Protein AF-A0A943S892-F1 (afdb_monomer)

pLDDT: mean 75.63, std 20.2, range [30.58, 96.94]

Foldseek 3Di:
DDDDDDDDDDDDDDDDDDDDDDPDDPPPPVVVVVCVVVVVVVVVVVVVVVVVVVVVVVVVVVVVVVVVVVVVVVVVVVVVVVVVVVVVVVVVWWWKAFPVCLVVDDPVDDSCVRTGTDDDLLVVLLVLLLVLVVVVLQPLQVLCCLQPNDDDPPPPPVPDPDPPPPVVPPPPDDPSVLSVVLVVDDLVVLLVVLCPDPCNVSLVVQLVSQLVSLVVSCVGMDTDDDPVSVVVSSSSSSSSSSPDSVVSSDNND

Sequence (253 aa):
MEDMVYNDQVAGSCVHIVQEPAVRAEKGLYNTEMFNSVGNTIFTVFLVVILIYLIIWTVKFSGTQLDKKRARQSIEVRAKQNSIRQRTIACSKNYWYNNREVEDCPEDVPVERYYHYFETEQECIKALIMEMYDCALVRTEEIERIAFGEVKPVELNFSSSYEVDDEYDDFDYDFDEAVEELMNQDDDEVAAAAEEADDSEIRAEIYDCWTGYVMQLYDMVCVNCNEEMKNHIRNKIMVYGHKDPEILIHSPE

Nearest PDB structures (foldseek):
  8ver-assembly1_C  TM=1.876E-01  e=9.948E+00  Escherichia coli

Mean predicted aligned error: 17.61 Å

Radius of gyration: 55.58 Å; Cα contacts (8 Å, |Δi|>4): 135; chains: 1; bounding box: 140×68×168 Å

Solvent-accessible surface area (backbone atoms only — not comparable to full-atom values): 15313 Å² total; per-residue (Å²): 133,83,89,87,88,83,87,83,88,84,83,88,83,84,90,78,93,79,85,83,81,84,85,75,81,67,80,65,54,60,56,56,52,49,53,53,50,53,49,51,50,52,51,49,52,52,51,51,52,51,50,52,50,51,53,56,49,51,53,52,52,52,48,56,53,49,51,54,50,51,53,52,51,50,51,50,50,49,51,50,51,49,56,47,50,51,53,52,50,62,74,71,49,37,31,30,33,49,49,64,62,55,70,69,46,54,93,91,52,70,60,73,75,60,49,50,70,43,93,48,63,65,59,47,42,53,52,52,53,49,47,34,49,77,70,58,53,59,54,34,71,57,49,46,32,62,73,75,37,82,76,73,78,76,78,81,63,91,80,62,84,72,75,75,74,74,86,79,78,78,79,87,72,57,59,71,56,54,53,52,50,58,72,73,52,56,70,68,59,55,52,50,53,46,65,72,37,98,57,23,72,51,50,50,52,43,27,56,52,40,44,54,35,53,54,53,45,59,75,42,37,49,78,46,63,56,69,70,58,50,50,48,40,52,49,51,60,47,56,55,38,72,53,57,66,76,60,69,50,48,69,90,121

Secondary structure (DSSP, 8-state):
------------------PPPP----TTHHHHHHHHHHHHHHHHHHHHHHHHHHHHHHHHHHHHHHHHHHHHHHHHHHHHHHHHHHHHHHTTSEEEEEHHHHHT--TTS-GGGG-EEESSHHHHHHHHHHHHHHTT-S-HHHHHHHHH---------TTS------TTS-----HHHHHHHHHHS-HHHHHHHHHHSTTHHHHHHHHHHHHHHHHHHHHHEEEES-HHHHHHHHHHHHHHTTS-HHHHHS---

Structure (mmCIF, N/CA/C/O backbone):
data_AF-A0A943S892-F1
#
_entry.id   AF-A0A943S892-F1
#
loop_
_atom_site.group_PDB
_atom_site.id
_atom_site.type_symbol
_atom_site.label_atom_id
_atom_site.label_alt_id
_atom_site.label_comp_id
_atom_site.label_asym_id
_atom_site.label_entity_id
_atom_site.label_seq_id
_atom_site.pdbx_PDB_ins_code
_atom_site.Cartn_x
_atom_site.Cartn_y
_atom_site.Cartn_z
_atom_site.occupancy
_atom_site.B_iso_or_equiv
_atom_site.auth_seq_id
_atom_site.auth_comp_id
_atom_site.auth_asym_id
_atom_site.auth_atom_id
_atom_site.pdbx_PDB_model_num
ATOM 1 N N . MET A 1 1 ? 99.302 -43.734 -137.684 1.00 33.38 1 MET A N 1
ATOM 2 C CA . MET A 1 1 ? 100.108 -43.221 -138.803 1.00 33.38 1 MET A CA 1
ATOM 3 C C . MET A 1 1 ? 99.528 -41.853 -139.096 1.00 33.38 1 MET A C 1
ATOM 5 O O . MET A 1 1 ? 98.326 -41.806 -139.310 1.00 33.38 1 MET A O 1
ATOM 9 N N . GLU A 1 2 ? 100.366 -40.820 -138.964 1.00 35.44 2 GLU A N 1
ATOM 10 C CA . GLU A 1 2 ? 100.138 -39.398 -139.309 1.00 35.44 2 GLU A CA 1
ATOM 11 C C . GLU A 1 2 ? 99.134 -38.651 -138.404 1.00 35.44 2 GLU A C 1
ATOM 13 O O . GLU A 1 2 ? 97.961 -38.993 -138.318 1.00 35.44 2 GLU A O 1
ATOM 18 N N . ASP A 1 3 ? 99.601 -37.808 -137.477 1.00 30.58 3 ASP A N 1
ATOM 19 C CA . ASP A 1 3 ? 100.115 -36.433 -137.659 1.00 30.58 3 ASP A CA 1
ATOM 20 C C . ASP A 1 3 ? 99.062 -35.473 -138.234 1.00 30.58 3 ASP A C 1
ATOM 22 O O . ASP A 1 3 ? 98.686 -35.583 -139.394 1.00 30.58 3 ASP A O 1
ATOM 26 N N . MET A 1 4 ? 98.649 -34.463 -137.461 1.00 33.78 4 MET A N 1
ATOM 27 C CA . MET A 1 4 ? 99.133 -33.095 -137.690 1.00 33.78 4 MET A CA 1
ATOM 28 C C . MET A 1 4 ? 98.480 -32.055 -136.772 1.00 33.78 4 MET A C 1
ATOM 30 O O . MET A 1 4 ? 97.283 -32.043 -136.498 1.00 33.78 4 MET A O 1
ATOM 34 N N . VAL A 1 5 ? 99.361 -31.168 -136.333 1.00 36.25 5 VAL A N 1
ATOM 35 C CA . VAL A 1 5 ? 99.190 -29.927 -135.581 1.00 36.25 5 VAL A CA 1
ATOM 36 C C . VAL A 1 5 ? 98.731 -28.794 -136.526 1.00 36.25 5 VAL A C 1
ATOM 38 O O . VAL A 1 5 ? 99.130 -28.814 -137.685 1.00 36.25 5 VAL A O 1
ATOM 41 N N . TYR A 1 6 ? 97.963 -27.804 -136.032 1.00 34.41 6 TYR A N 1
ATOM 42 C CA . TYR A 1 6 ? 98.286 -26.346 -135.963 1.00 34.41 6 TYR A CA 1
ATOM 43 C C . TYR A 1 6 ? 97.090 -25.375 -136.129 1.00 34.41 6 TYR A C 1
ATOM 45 O O . TYR A 1 6 ? 96.423 -25.410 -137.153 1.00 34.41 6 TYR A O 1
ATOM 53 N N . ASN A 1 7 ? 96.972 -24.463 -135.137 1.00 32.75 7 ASN A N 1
ATOM 54 C CA . ASN A 1 7 ? 96.370 -23.104 -135.076 1.00 32.75 7 ASN A CA 1
ATOM 55 C C . ASN A 1 7 ? 94.936 -22.869 -135.608 1.00 32.75 7 ASN A C 1
ATOM 57 O O . ASN A 1 7 ? 94.512 -23.444 -136.592 1.00 32.75 7 ASN A O 1
ATOM 61 N N . ASP A 1 8 ? 94.113 -22.003 -135.007 1.00 33.41 8 ASP A N 1
ATOM 62 C CA . ASP A 1 8 ? 94.413 -20.600 -134.698 1.00 33.41 8 ASP A CA 1
ATOM 63 C C . ASP A 1 8 ? 93.512 -20.006 -133.588 1.00 33.41 8 ASP A C 1
ATOM 65 O O . ASP A 1 8 ? 92.507 -20.584 -133.176 1.00 33.41 8 ASP A O 1
ATOM 69 N N . GLN A 1 9 ? 93.932 -18.845 -133.093 1.00 33.59 9 GLN A N 1
ATOM 70 C CA . GLN A 1 9 ? 93.436 -18.066 -131.954 1.00 33.59 9 GLN A CA 1
ATOM 71 C C . GLN A 1 9 ? 92.008 -17.482 -132.109 1.00 33.59 9 GLN A C 1
ATOM 73 O O . GLN A 1 9 ? 91.556 -17.218 -133.217 1.00 33.59 9 GLN A O 1
ATOM 78 N N . VAL A 1 10 ? 91.350 -17.153 -130.978 1.00 36.25 10 VAL A N 1
ATOM 79 C CA . VAL A 1 10 ? 90.924 -15.786 -130.550 1.00 36.25 10 VAL A CA 1
ATOM 80 C C . VAL A 1 10 ? 89.703 -15.816 -129.597 1.00 36.25 10 VAL A C 1
ATOM 82 O O . VAL A 1 10 ? 88.663 -16.377 -129.918 1.00 36.25 10 VAL A O 1
ATOM 85 N N . ALA A 1 11 ? 89.856 -15.089 -128.475 1.00 35.97 11 ALA A N 1
ATOM 86 C CA . ALA A 1 11 ? 88.866 -14.580 -127.501 1.00 35.97 11 ALA A CA 1
ATOM 87 C C . ALA A 1 11 ? 88.131 -15.626 -126.626 1.00 35.97 11 ALA A C 1
ATOM 89 O O . ALA A 1 11 ? 87.370 -16.443 -127.110 1.00 35.97 11 ALA A O 1
ATOM 90 N N . GLY A 1 12 ? 88.271 -15.689 -125.298 1.00 31.52 12 GLY A N 1
ATOM 91 C CA . GLY A 1 12 ? 88.548 -14.638 -124.321 1.00 31.52 12 GLY A CA 1
ATOM 92 C C . GLY A 1 12 ? 87.244 -14.021 -123.808 1.00 31.52 12 GLY A C 1
ATOM 93 O O . GLY A 1 12 ? 86.782 -13.057 -124.400 1.00 31.52 12 GLY A O 1
ATOM 94 N N . SER A 1 13 ? 86.669 -14.549 -122.718 1.00 33.97 13 SER A N 1
ATOM 95 C CA . SER A 1 13 ? 86.301 -13.747 -121.534 1.00 33.97 13 SER A CA 1
ATOM 96 C C . SER A 1 13 ? 85.718 -14.600 -120.396 1.00 33.97 13 SER A C 1
ATOM 98 O O . SER A 1 13 ? 84.967 -15.547 -120.614 1.00 33.97 13 SER A O 1
ATOM 100 N N . CYS A 1 14 ? 86.116 -14.225 -119.181 1.00 34.19 14 CYS A N 1
ATOM 101 C CA . CYS A 1 14 ? 85.913 -14.852 -117.881 1.00 34.19 14 CYS A CA 1
ATOM 102 C C . CYS A 1 14 ? 84.458 -15.063 -117.442 1.00 34.19 14 CYS A C 1
ATOM 104 O O . CYS A 1 14 ? 83.609 -14.180 -117.535 1.00 34.19 14 CYS A O 1
ATOM 106 N N . VAL A 1 15 ? 84.266 -16.192 -116.761 1.00 40.28 15 VAL A N 1
ATOM 107 C CA . VAL A 1 15 ? 83.251 -16.412 -115.728 1.00 40.28 15 VAL A CA 1
ATOM 108 C C . VAL A 1 15 ? 83.612 -15.581 -114.491 1.00 40.28 15 VAL A C 1
ATOM 110 O O . VAL A 1 15 ? 84.704 -15.741 -113.954 1.00 40.28 15 VAL A O 1
ATOM 113 N N . HIS A 1 16 ? 82.692 -14.748 -114.001 1.00 36.38 16 HIS A N 1
ATOM 114 C CA . HIS A 1 16 ? 82.687 -14.295 -112.608 1.00 36.38 16 HIS A CA 1
ATOM 115 C C . HIS A 1 16 ? 81.252 -14.217 -112.082 1.00 36.38 16 HIS A C 1
ATOM 117 O O . HIS A 1 16 ? 80.428 -13.429 -112.536 1.00 36.38 16 HIS A O 1
ATOM 123 N N . ILE A 1 17 ? 80.988 -15.083 -111.108 1.00 43.62 17 ILE A N 1
ATOM 124 C CA . ILE A 1 17 ? 79.828 -15.092 -110.223 1.00 43.62 17 ILE A CA 1
ATOM 125 C C . ILE A 1 17 ? 79.951 -13.872 -109.301 1.00 43.62 17 ILE A C 1
ATOM 127 O O . ILE A 1 17 ? 80.965 -13.738 -108.617 1.00 43.62 17 ILE A O 1
ATOM 131 N N . VAL A 1 18 ? 78.936 -13.004 -109.257 1.00 38.97 18 VAL A N 1
ATOM 132 C CA . VAL A 1 18 ? 78.800 -11.976 -108.213 1.00 38.97 18 VAL A CA 1
ATOM 133 C C . VAL A 1 18 ? 77.382 -12.031 -107.654 1.00 38.97 18 VAL A C 1
ATOM 135 O O . VAL A 1 18 ? 76.392 -11.886 -108.362 1.00 38.97 18 VAL A O 1
ATOM 138 N N . GLN A 1 19 ? 77.338 -12.314 -106.360 1.00 41.53 19 GLN A N 1
ATOM 139 C CA . GLN A 1 19 ? 76.183 -12.466 -105.492 1.00 41.53 19 GLN A CA 1
ATOM 140 C C . GLN A 1 19 ? 75.800 -11.075 -104.961 1.00 41.53 19 GLN A C 1
ATOM 142 O O . GLN A 1 19 ? 76.622 -10.426 -104.316 1.00 41.53 19 GLN A O 1
ATOM 147 N N . GLU A 1 20 ? 74.587 -10.593 -105.240 1.00 38.47 20 GLU A N 1
ATOM 148 C CA . GLU A 1 20 ? 74.095 -9.327 -104.676 1.00 38.47 20 GLU A CA 1
ATOM 149 C C . GLU A 1 20 ? 73.658 -9.509 -103.207 1.00 38.47 20 GLU A C 1
ATOM 151 O O . GLU A 1 20 ? 72.950 -10.473 -102.893 1.00 38.47 20 GLU A O 1
ATOM 156 N N . PRO A 1 21 ? 74.048 -8.610 -102.280 1.00 44.06 21 PRO A N 1
ATOM 157 C CA . PRO A 1 21 ? 73.600 -8.666 -100.896 1.00 44.06 21 PRO A CA 1
ATOM 158 C C . PRO A 1 21 ? 72.199 -8.061 -100.727 1.00 44.06 21 PRO A C 1
ATOM 160 O O . PRO A 1 21 ? 71.895 -6.969 -101.206 1.00 44.06 21 PRO A O 1
ATOM 163 N N . ALA A 1 22 ? 71.357 -8.766 -99.970 1.00 43.91 22 ALA A N 1
ATOM 164 C CA . ALA A 1 22 ? 70.032 -8.323 -99.560 1.00 43.91 22 ALA A CA 1
ATOM 165 C C . ALA A 1 22 ? 70.099 -7.032 -98.721 1.00 43.91 22 ALA A C 1
ATOM 167 O O . ALA A 1 22 ? 70.614 -7.029 -97.600 1.00 43.91 22 ALA A O 1
ATOM 168 N N . VAL A 1 23 ? 69.521 -5.945 -99.236 1.00 46.03 23 VAL A N 1
ATOM 169 C CA . VAL A 1 23 ? 69.283 -4.712 -98.476 1.00 46.03 23 VAL A CA 1
ATOM 170 C C . VAL A 1 23 ? 68.117 -4.958 -97.515 1.00 46.03 23 VAL A C 1
ATOM 172 O O . VAL A 1 23 ? 66.946 -4.979 -97.894 1.00 46.03 23 VAL A O 1
ATOM 175 N N . ARG A 1 24 ? 68.470 -5.213 -96.254 1.00 45.12 24 ARG A N 1
ATOM 176 C CA . ARG A 1 24 ? 67.570 -5.458 -95.124 1.00 45.12 24 ARG A CA 1
ATOM 177 C C . ARG A 1 24 ? 66.826 -4.174 -94.735 1.00 45.12 24 ARG A C 1
ATOM 179 O O . ARG A 1 24 ? 67.420 -3.117 -94.550 1.00 45.12 24 ARG A O 1
ATOM 186 N N . ALA A 1 25 ? 65.511 -4.294 -94.587 1.00 54.00 25 ALA A N 1
ATOM 187 C CA . ALA A 1 25 ? 64.609 -3.257 -94.107 1.00 54.00 25 ALA A CA 1
ATOM 188 C C . ALA A 1 25 ? 64.884 -2.896 -92.632 1.00 54.00 25 ALA A C 1
ATOM 190 O O . ALA A 1 25 ? 64.426 -3.589 -91.732 1.00 54.00 25 ALA A O 1
ATOM 191 N N . GLU A 1 26 ? 65.597 -1.798 -92.370 1.00 52.41 26 GLU A N 1
ATOM 192 C CA . GLU A 1 26 ? 65.839 -1.316 -90.994 1.00 52.41 26 GLU A CA 1
ATOM 193 C C . GLU A 1 26 ? 64.839 -0.250 -90.509 1.00 52.41 26 GLU A C 1
ATOM 195 O O . GLU A 1 26 ? 64.725 -0.013 -89.312 1.00 52.41 26 GLU A O 1
ATOM 200 N N . LYS A 1 27 ? 64.034 0.369 -91.385 1.00 48.75 27 LYS A N 1
ATOM 201 C CA . LYS A 1 27 ? 63.111 1.454 -90.974 1.00 48.75 27 LYS A CA 1
ATOM 202 C C . LYS A 1 27 ? 61.786 0.987 -90.350 1.00 48.75 27 LYS A C 1
ATOM 204 O O . LYS A 1 27 ? 61.089 1.794 -89.743 1.00 48.75 27 LYS A O 1
ATOM 209 N N . GLY A 1 28 ? 61.432 -0.292 -90.491 1.00 50.25 28 GLY A N 1
ATOM 210 C CA . GLY A 1 28 ? 60.194 -0.857 -89.936 1.00 50.25 28 GLY A CA 1
ATOM 211 C C . GLY A 1 28 ? 60.319 -1.342 -88.490 1.00 50.25 28 GLY A C 1
ATOM 212 O O . GLY A 1 28 ? 59.343 -1.285 -87.753 1.00 50.25 28 GLY A O 1
ATOM 213 N N . LEU A 1 29 ? 61.513 -1.771 -88.068 1.00 49.59 29 LEU A N 1
ATOM 214 C CA . LEU A 1 29 ? 61.718 -2.429 -86.773 1.00 49.59 29 LEU A CA 1
ATOM 215 C C . LEU A 1 29 ? 61.751 -1.429 -85.602 1.00 49.59 29 LEU A C 1
ATOM 217 O O . LEU A 1 29 ? 61.118 -1.653 -84.575 1.00 49.59 29 LEU A O 1
ATOM 221 N N . TYR A 1 30 ? 62.403 -0.275 -85.794 1.00 52.12 30 TYR A N 1
ATOM 222 C CA . TYR A 1 30 ? 62.532 0.757 -84.757 1.00 52.12 30 TYR A CA 1
ATOM 223 C C . TYR A 1 30 ? 61.191 1.365 -84.335 1.00 52.12 30 TYR A C 1
ATOM 225 O O . TYR A 1 30 ? 60.987 1.638 -83.155 1.00 52.12 30 TYR A O 1
ATOM 233 N N . ASN A 1 31 ? 60.254 1.550 -85.268 1.00 52.91 31 ASN A N 1
ATOM 234 C CA . ASN A 1 31 ? 58.944 2.105 -84.932 1.00 52.91 31 ASN A CA 1
ATOM 235 C C . ASN A 1 31 ? 58.101 1.093 -84.147 1.00 52.91 31 ASN A C 1
ATOM 237 O O . ASN A 1 31 ? 57.508 1.453 -83.138 1.00 52.91 31 ASN A O 1
ATOM 241 N N . THR A 1 32 ? 58.078 -0.182 -84.537 1.00 55.81 32 THR A N 1
ATOM 242 C CA . THR A 1 32 ? 57.271 -1.192 -83.835 1.00 55.81 32 THR A CA 1
ATOM 243 C C . THR A 1 32 ? 57.815 -1.495 -82.434 1.00 55.81 32 THR A C 1
ATOM 245 O O . THR A 1 32 ? 57.034 -1.609 -81.492 1.00 55.81 32 THR A O 1
ATOM 248 N N . GLU A 1 33 ? 59.138 -1.543 -82.250 1.00 56.00 33 GLU A N 1
ATOM 249 C CA . GLU A 1 33 ? 59.752 -1.723 -80.926 1.00 56.00 33 GLU A CA 1
ATOM 250 C C . GLU A 1 33 ? 59.587 -0.493 -80.019 1.00 56.00 33 GLU A C 1
ATOM 252 O O . GLU A 1 33 ? 59.283 -0.639 -78.832 1.00 56.00 33 GLU A O 1
ATOM 257 N N . MET A 1 34 ? 59.705 0.726 -80.563 1.00 54.66 34 MET A N 1
ATOM 258 C CA . MET A 1 34 ? 59.510 1.959 -79.793 1.00 54.66 34 MET A CA 1
ATOM 259 C C . MET A 1 34 ? 58.036 2.156 -79.392 1.00 54.66 34 MET A C 1
ATOM 261 O O . MET A 1 34 ? 57.772 2.511 -78.246 1.00 54.66 34 MET A O 1
ATOM 265 N N . PHE A 1 35 ? 57.065 1.848 -80.266 1.00 55.06 35 PHE 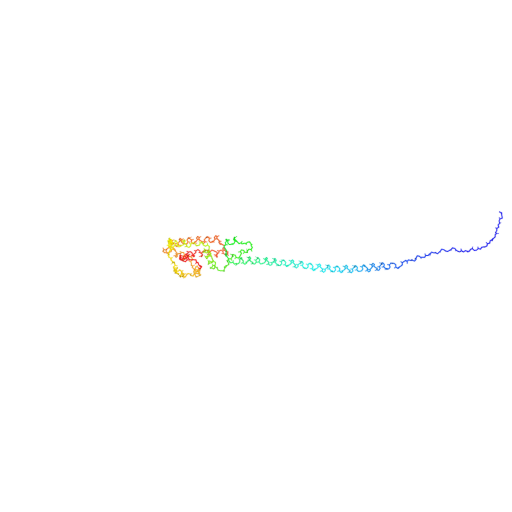A N 1
ATOM 266 C CA . PHE A 1 35 ? 55.632 1.888 -79.922 1.00 55.06 35 PHE A CA 1
ATOM 267 C C . PHE A 1 35 ? 55.246 0.832 -78.875 1.00 55.06 35 PHE A C 1
ATOM 269 O O . PHE A 1 35 ? 54.459 1.130 -77.977 1.00 55.06 35 PHE A O 1
ATOM 276 N N . ASN A 1 36 ? 55.837 -0.366 -78.926 1.00 63.91 36 ASN A N 1
ATOM 277 C CA . ASN A 1 36 ? 55.624 -1.400 -77.910 1.00 63.91 36 ASN A CA 1
ATOM 278 C C . ASN A 1 36 ? 56.259 -1.024 -76.558 1.00 63.91 36 ASN A C 1
ATOM 280 O O . ASN A 1 36 ? 55.646 -1.239 -75.516 1.00 63.91 36 ASN A O 1
ATOM 284 N N . SER A 1 37 ? 57.445 -0.407 -76.556 1.00 69.94 37 SER A N 1
ATOM 285 C CA . SER A 1 37 ? 58.125 0.058 -75.336 1.00 69.94 37 SER A CA 1
ATOM 286 C C . SER A 1 37 ? 57.402 1.241 -74.674 1.00 69.94 37 SER A C 1
ATOM 288 O O . SER A 1 37 ? 57.113 1.220 -73.473 1.00 69.94 37 SER A O 1
ATOM 290 N N . VAL A 1 38 ? 57.022 2.251 -75.463 1.00 74.25 38 VAL A N 1
ATOM 291 C CA . VAL A 1 38 ? 56.276 3.426 -74.982 1.00 74.25 38 VAL A CA 1
ATOM 292 C C . VAL A 1 38 ? 54.862 3.030 -74.545 1.00 74.25 38 VAL A C 1
ATOM 294 O O . VAL A 1 38 ? 54.422 3.437 -73.470 1.00 74.25 38 VAL A O 1
ATOM 297 N N . GLY A 1 39 ? 54.176 2.175 -75.311 1.00 77.88 39 GLY A N 1
ATOM 298 C CA . GLY A 1 39 ? 52.853 1.651 -74.962 1.00 77.88 39 GLY A CA 1
ATOM 299 C C . GLY A 1 39 ? 52.860 0.839 -73.666 1.00 77.88 39 GLY A C 1
ATOM 300 O O . GLY A 1 39 ? 52.017 1.062 -72.798 1.00 77.88 39 GLY A O 1
ATOM 301 N N . ASN A 1 40 ? 53.855 -0.033 -73.478 1.00 81.44 40 ASN A N 1
ATOM 302 C CA . ASN A 1 40 ? 54.004 -0.807 -72.246 1.00 81.44 40 ASN A CA 1
ATOM 303 C C . ASN A 1 40 ? 54.333 0.086 -71.036 1.00 81.44 40 ASN A C 1
ATOM 305 O O . ASN A 1 40 ? 53.832 -0.142 -69.935 1.00 81.44 40 ASN A O 1
ATOM 309 N N . THR A 1 41 ? 55.115 1.150 -71.239 1.00 84.12 41 THR A N 1
ATOM 310 C CA . THR A 1 41 ? 55.431 2.128 -70.187 1.00 84.12 41 THR A CA 1
ATOM 311 C C . THR A 1 41 ? 54.184 2.903 -69.751 1.00 84.12 41 THR A C 1
ATOM 313 O O . THR A 1 41 ? 53.909 3.000 -68.556 1.00 84.12 41 THR A O 1
ATOM 316 N N . ILE A 1 42 ? 53.379 3.394 -70.700 1.00 86.25 42 ILE A N 1
ATOM 317 C CA . ILE A 1 42 ? 52.118 4.101 -70.412 1.00 86.25 42 ILE A CA 1
ATOM 318 C C . ILE A 1 42 ? 51.135 3.176 -69.685 1.00 86.25 42 ILE A C 1
ATOM 320 O O . ILE A 1 42 ? 50.538 3.572 -68.684 1.00 86.25 42 ILE A O 1
ATOM 324 N N . PHE A 1 43 ? 51.006 1.930 -70.147 1.00 85.62 43 PHE A N 1
ATOM 325 C CA . PHE A 1 43 ? 50.153 0.931 -69.509 1.00 85.62 43 PHE A CA 1
ATOM 326 C C . PHE A 1 43 ? 50.607 0.622 -68.077 1.00 85.62 43 PHE A C 1
ATOM 328 O O . PHE A 1 43 ? 49.787 0.585 -67.163 1.00 85.62 43 PHE A O 1
ATOM 335 N N . THR A 1 44 ? 51.917 0.497 -67.851 1.00 88.00 44 THR A N 1
ATOM 336 C CA . THR A 1 44 ? 52.488 0.271 -66.515 1.00 88.00 44 THR A CA 1
ATOM 337 C C . THR A 1 44 ? 52.200 1.442 -65.575 1.00 88.00 44 THR A C 1
ATOM 339 O O . THR A 1 44 ? 51.757 1.228 -64.450 1.00 88.00 44 THR A O 1
ATOM 342 N N . VAL A 1 45 ? 52.379 2.687 -66.031 1.00 90.56 45 VAL A N 1
ATOM 343 C CA . VAL A 1 45 ? 52.055 3.882 -65.232 1.00 90.56 45 VAL A CA 1
ATOM 344 C C . VAL A 1 45 ? 50.565 3.923 -64.892 1.00 90.56 45 VAL A C 1
ATOM 346 O O . VAL A 1 45 ? 50.201 4.177 -63.745 1.00 90.56 45 VAL A O 1
ATOM 349 N N . PHE A 1 46 ? 49.697 3.611 -65.856 1.00 91.50 46 PHE A N 1
ATOM 350 C CA . PHE A 1 46 ? 48.254 3.563 -65.637 1.00 91.50 46 PHE A CA 1
ATOM 351 C C . PHE A 1 46 ? 47.859 2.491 -64.608 1.00 91.50 46 PHE A C 1
ATOM 353 O O . PHE A 1 46 ? 47.071 2.766 -63.701 1.00 91.50 46 PHE A O 1
ATOM 360 N N . LEU A 1 47 ? 48.465 1.301 -64.679 1.00 91.69 47 LEU A N 1
ATOM 361 C CA . LEU A 1 47 ? 48.260 0.241 -63.690 1.00 91.69 47 LEU A CA 1
ATOM 362 C C . LEU A 1 47 ? 48.730 0.649 -62.290 1.00 91.69 47 LEU A C 1
ATOM 364 O O . LEU A 1 47 ? 48.033 0.373 -61.316 1.00 91.69 47 LEU A O 1
ATOM 368 N N . VAL A 1 48 ? 49.867 1.338 -62.174 1.00 93.44 48 VAL A N 1
ATOM 369 C CA . VAL A 1 48 ? 50.366 1.839 -60.883 1.00 93.44 48 VAL A CA 1
ATOM 370 C C . VAL A 1 48 ? 49.398 2.859 -60.279 1.00 93.44 48 VAL A C 1
ATOM 372 O O . VAL A 1 48 ? 49.092 2.777 -59.091 1.00 93.44 48 VAL A O 1
ATOM 375 N N . VAL A 1 49 ? 48.853 3.777 -61.081 1.00 93.81 49 VAL A N 1
ATOM 376 C CA . VAL A 1 49 ? 47.860 4.759 -60.610 1.00 93.81 49 VAL A CA 1
ATOM 377 C C . VAL A 1 49 ? 46.579 4.070 -60.132 1.00 93.81 49 VAL A C 1
ATOM 379 O O . VAL A 1 49 ? 46.065 4.410 -59.064 1.00 93.81 49 VAL A O 1
ATOM 382 N N . ILE A 1 50 ? 46.093 3.064 -60.866 1.00 92.12 50 ILE A N 1
ATOM 383 C CA . ILE A 1 50 ? 44.931 2.264 -60.450 1.00 92.12 50 ILE A CA 1
ATOM 384 C C . ILE A 1 50 ? 45.222 1.523 -59.144 1.00 92.12 50 ILE A C 1
ATOM 386 O O . ILE A 1 50 ? 44.399 1.555 -58.232 1.00 92.12 50 ILE A O 1
ATOM 390 N N . LEU A 1 51 ? 46.391 0.892 -59.013 1.00 91.50 51 LEU A N 1
ATOM 391 C CA . LEU A 1 51 ? 46.773 0.187 -57.789 1.00 91.50 51 LEU A CA 1
ATOM 392 C C . LEU A 1 51 ? 46.821 1.130 -56.582 1.00 91.50 51 LEU A C 1
ATOM 394 O O . LEU A 1 51 ? 46.269 0.801 -55.533 1.00 91.50 51 LEU A O 1
ATOM 398 N N . ILE A 1 52 ? 47.403 2.323 -56.731 1.00 92.06 52 ILE A N 1
ATOM 399 C CA . ILE A 1 52 ? 47.434 3.336 -55.665 1.00 92.06 52 ILE A CA 1
ATOM 400 C C . ILE A 1 52 ? 46.010 3.763 -55.285 1.00 92.06 52 ILE A C 1
ATOM 402 O O . ILE A 1 52 ? 45.684 3.833 -54.098 1.00 92.06 52 ILE A O 1
ATOM 406 N N . TYR A 1 53 ? 45.140 3.992 -56.271 1.00 92.44 53 TYR A N 1
ATOM 407 C CA . TYR A 1 53 ? 43.739 4.330 -56.024 1.00 92.44 53 TYR A CA 1
ATOM 408 C C . TYR A 1 53 ? 43.008 3.222 -55.248 1.00 92.44 53 TYR A C 1
ATOM 410 O O . TYR A 1 53 ? 42.326 3.508 -54.262 1.00 92.44 53 TYR A O 1
ATOM 418 N N . LEU A 1 54 ? 43.203 1.954 -55.625 1.00 91.50 54 LEU A N 1
ATOM 419 C CA . LEU A 1 54 ? 42.605 0.804 -54.940 1.00 91.50 54 LEU A CA 1
ATOM 420 C C . LEU A 1 54 ? 43.124 0.648 -53.503 1.00 91.50 54 LEU A C 1
ATOM 422 O O . LEU A 1 54 ? 42.340 0.342 -52.605 1.00 91.50 54 LEU A O 1
ATOM 426 N N . ILE A 1 55 ? 44.408 0.912 -53.245 1.00 88.12 55 ILE A N 1
ATOM 427 C CA . ILE A 1 55 ? 44.977 0.884 -51.886 1.00 88.12 55 ILE A CA 1
ATOM 428 C C . ILE A 1 55 ? 44.352 1.986 -51.016 1.00 88.12 55 ILE A C 1
ATOM 430 O O . ILE A 1 55 ? 43.905 1.726 -49.900 1.00 88.12 55 ILE A O 1
ATOM 434 N N . ILE A 1 56 ? 44.242 3.214 -51.528 1.00 85.94 56 ILE A N 1
ATOM 435 C CA . ILE A 1 56 ? 43.633 4.325 -50.777 1.00 85.94 56 ILE A CA 1
ATOM 436 C C . ILE A 1 56 ? 42.145 4.050 -50.511 1.00 85.94 56 ILE A C 1
ATOM 438 O O . ILE A 1 56 ? 41.648 4.290 -49.404 1.00 85.94 56 ILE A O 1
ATOM 442 N N . TRP A 1 57 ? 41.431 3.519 -51.506 1.00 84.75 57 TRP A N 1
ATOM 443 C CA . TRP A 1 57 ? 40.011 3.206 -51.386 1.00 84.75 57 TRP A CA 1
ATOM 444 C C . TRP A 1 57 ? 39.749 2.066 -50.397 1.00 84.75 57 TRP A C 1
ATOM 446 O O . TRP A 1 57 ? 38.862 2.192 -49.553 1.00 84.75 57 TRP A O 1
ATOM 456 N N . THR A 1 58 ? 40.555 1.002 -50.422 1.00 82.38 58 THR A N 1
ATOM 457 C CA . THR A 1 58 ? 40.427 -0.131 -49.487 1.00 82.38 58 THR A CA 1
ATOM 458 C C . THR A 1 58 ? 40.700 0.278 -48.043 1.00 82.38 58 THR A C 1
ATOM 460 O O . THR A 1 58 ? 39.946 -0.121 -47.153 1.00 82.38 58 THR A O 1
ATOM 463 N N . VAL A 1 59 ? 41.697 1.135 -47.792 1.00 79.75 59 VAL A N 1
ATOM 464 C CA . VAL A 1 59 ? 41.979 1.663 -46.445 1.00 79.75 59 VAL A CA 1
ATOM 465 C C . VAL A 1 59 ? 40.819 2.524 -45.934 1.00 79.75 59 VAL A C 1
ATOM 467 O O . VAL A 1 59 ? 40.342 2.307 -44.819 1.00 79.75 59 VAL A O 1
ATOM 470 N N . LYS A 1 60 ? 40.299 3.458 -46.746 1.00 75.81 60 LYS A N 1
ATOM 471 C CA . LYS A 1 60 ? 39.156 4.295 -46.337 1.00 75.81 60 LYS A CA 1
ATOM 472 C C . LYS A 1 60 ? 37.871 3.492 -46.149 1.00 75.81 60 LYS A C 1
ATOM 474 O O . LYS A 1 60 ? 37.158 3.708 -45.171 1.00 75.81 60 LYS A O 1
ATOM 479 N N . PHE A 1 61 ? 37.583 2.549 -47.041 1.00 71.81 61 PHE A N 1
ATOM 480 C CA . PHE A 1 61 ? 36.403 1.695 -46.933 1.00 71.81 61 PHE A CA 1
ATOM 481 C C . PHE A 1 61 ? 36.465 0.817 -45.675 1.00 71.81 61 PHE A C 1
ATOM 483 O O . PHE A 1 61 ? 35.494 0.756 -44.919 1.00 71.81 61 PHE A O 1
ATOM 490 N N . SER A 1 62 ? 37.632 0.235 -45.383 1.00 68.06 62 SER A N 1
ATOM 491 C CA . SER A 1 62 ? 37.856 -0.556 -44.166 1.00 68.06 62 SER A CA 1
ATOM 492 C C . SER A 1 62 ? 37.703 0.288 -42.896 1.00 68.06 62 SER A C 1
ATOM 494 O O . SER A 1 62 ? 37.036 -0.150 -41.959 1.00 68.06 62 SER A O 1
ATOM 496 N N . GLY A 1 63 ? 38.236 1.517 -42.885 1.00 66.81 63 GLY A N 1
ATOM 497 C CA . GLY A 1 63 ? 38.070 2.465 -41.777 1.00 66.81 63 GLY A CA 1
ATOM 498 C C . GLY A 1 63 ? 36.600 2.792 -41.504 1.00 66.81 63 GLY A C 1
ATOM 499 O O . GLY A 1 63 ? 36.112 2.566 -40.401 1.00 66.81 63 GLY A O 1
ATOM 500 N N . THR A 1 64 ? 35.846 3.191 -42.535 1.00 65.44 64 THR A N 1
ATOM 501 C CA . THR A 1 64 ? 34.423 3.552 -42.369 1.00 65.44 64 THR A CA 1
ATOM 502 C C . THR A 1 64 ? 33.550 2.396 -41.875 1.00 65.44 64 THR A C 1
ATOM 504 O O . THR A 1 64 ? 32.601 2.618 -41.123 1.00 65.44 64 THR A O 1
ATOM 507 N N . GLN A 1 65 ? 33.853 1.155 -42.269 1.00 66.50 65 GLN A N 1
ATOM 508 C CA . GLN A 1 65 ? 33.110 -0.019 -41.807 1.00 66.50 65 GLN A CA 1
ATOM 509 C C . GLN A 1 65 ? 33.473 -0.408 -40.370 1.00 66.50 65 GLN A C 1
ATOM 511 O O . GLN A 1 65 ? 32.595 -0.833 -39.616 1.00 66.50 65 GLN A O 1
ATOM 516 N N . LEU A 1 66 ? 34.735 -0.243 -39.965 1.00 62.66 66 LEU A N 1
ATOM 517 C CA . LEU A 1 66 ? 35.165 -0.458 -38.582 1.00 62.66 66 LEU A CA 1
ATOM 518 C C . LEU A 1 66 ? 34.590 0.601 -37.640 1.00 62.66 66 LEU A C 1
ATOM 520 O O . LEU A 1 66 ? 34.114 0.246 -36.563 1.00 62.66 66 LEU A O 1
ATOM 524 N N . ASP A 1 67 ? 34.541 1.863 -38.062 1.00 64.00 67 ASP A N 1
ATOM 525 C CA . ASP A 1 67 ? 33.955 2.950 -37.274 1.00 64.00 67 ASP A CA 1
ATOM 526 C C . ASP A 1 67 ? 32.446 2.762 -37.093 1.00 64.00 67 ASP A C 1
ATOM 528 O O . ASP A 1 67 ? 31.934 2.892 -35.983 1.00 64.00 67 ASP A O 1
ATOM 532 N N . LYS A 1 68 ? 31.731 2.334 -38.145 1.00 65.12 68 LYS A N 1
ATOM 533 C CA . LYS A 1 68 ? 30.309 1.961 -38.047 1.00 65.12 68 LYS A CA 1
ATOM 534 C C . LYS A 1 68 ? 30.077 0.792 -37.088 1.00 65.12 68 LYS A C 1
ATOM 536 O O . LYS A 1 68 ? 29.110 0.814 -36.329 1.00 65.12 68 LYS A O 1
ATOM 541 N N . LYS A 1 69 ? 30.947 -0.225 -37.101 1.00 62.66 69 LYS A N 1
ATOM 542 C CA . LYS A 1 69 ? 30.864 -1.363 -36.169 1.00 62.66 69 LYS A CA 1
ATOM 543 C C . LYS A 1 69 ? 31.148 -0.936 -34.727 1.00 62.66 69 LYS A C 1
ATOM 545 O O . LYS A 1 69 ? 30.376 -1.291 -33.844 1.00 62.66 69 LYS A O 1
ATOM 550 N N . ARG A 1 70 ? 32.183 -0.120 -34.496 1.00 55.66 70 ARG A N 1
ATOM 551 C CA . ARG A 1 70 ? 32.524 0.428 -33.171 1.00 55.66 70 ARG A CA 1
ATOM 552 C C . ARG A 1 70 ? 31.436 1.347 -32.622 1.00 55.66 70 ARG A C 1
ATOM 554 O O . ARG A 1 70 ? 31.130 1.252 -31.442 1.00 55.66 70 ARG A O 1
ATOM 561 N N . ALA A 1 71 ? 30.821 2.179 -33.463 1.00 63.41 71 ALA A N 1
ATOM 562 C CA . ALA A 1 71 ? 29.717 3.053 -33.067 1.00 63.41 71 ALA A CA 1
ATOM 563 C C . ALA A 1 71 ? 28.462 2.260 -32.669 1.00 63.41 71 ALA A C 1
ATOM 565 O O . ALA A 1 71 ? 27.815 2.577 -31.679 1.00 63.41 71 ALA A O 1
ATOM 566 N N . ARG A 1 72 ? 28.130 1.187 -33.399 1.00 64.44 72 ARG A N 1
ATOM 567 C CA . ARG A 1 72 ? 27.025 0.291 -33.015 1.00 64.44 72 ARG A CA 1
ATOM 568 C C . ARG A 1 72 ? 27.323 -0.439 -31.709 1.00 64.44 72 ARG A C 1
ATOM 570 O O . ARG A 1 72 ? 26.476 -0.474 -30.825 1.00 64.44 72 ARG A O 1
ATOM 577 N N . GLN A 1 73 ? 28.541 -0.956 -31.569 1.00 61.56 73 GLN A N 1
ATOM 578 C CA . GLN A 1 73 ? 28.968 -1.666 -30.369 1.00 61.56 73 GLN A CA 1
ATOM 579 C C . GLN A 1 73 ? 29.023 -0.740 -29.144 1.00 61.56 73 GLN A C 1
ATOM 581 O O . GLN A 1 73 ? 28.663 -1.166 -28.055 1.00 61.56 73 GLN A O 1
ATOM 586 N N . SER A 1 74 ? 29.404 0.532 -29.296 1.00 59.03 74 SER A N 1
ATOM 587 C CA . SER A 1 74 ? 29.404 1.496 -28.189 1.00 59.03 74 SER A CA 1
ATOM 588 C C . SER A 1 74 ? 27.995 1.923 -27.769 1.00 59.03 74 SER A C 1
ATOM 590 O O . SER A 1 74 ? 27.747 2.070 -26.574 1.00 59.03 74 SER A O 1
ATOM 592 N N . ILE A 1 75 ? 27.056 2.061 -28.713 1.00 63.81 75 ILE A N 1
ATOM 593 C CA . ILE A 1 75 ? 25.635 2.301 -28.411 1.00 63.81 75 ILE A CA 1
ATOM 594 C C . ILE A 1 75 ? 25.039 1.095 -27.677 1.00 63.81 75 ILE A C 1
ATOM 596 O O . ILE A 1 75 ? 24.372 1.270 -26.663 1.00 63.81 75 ILE A O 1
ATOM 600 N N . GLU A 1 76 ? 25.326 -0.124 -28.136 1.00 65.50 76 GLU A N 1
ATOM 601 C CA . GLU A 1 76 ? 24.839 -1.355 -27.508 1.00 65.50 76 GLU A CA 1
ATOM 602 C C . GLU A 1 76 ? 25.443 -1.572 -26.112 1.00 65.50 76 GLU A C 1
ATOM 604 O O . GLU A 1 76 ? 24.727 -1.923 -25.177 1.00 65.50 76 GLU A O 1
ATOM 609 N N . VAL A 1 77 ? 26.742 -1.305 -25.932 1.00 62.50 77 VAL A N 1
ATOM 610 C CA . VAL A 1 77 ? 27.403 -1.340 -24.617 1.00 62.50 77 VAL A CA 1
ATOM 611 C C . VAL A 1 77 ? 26.800 -0.2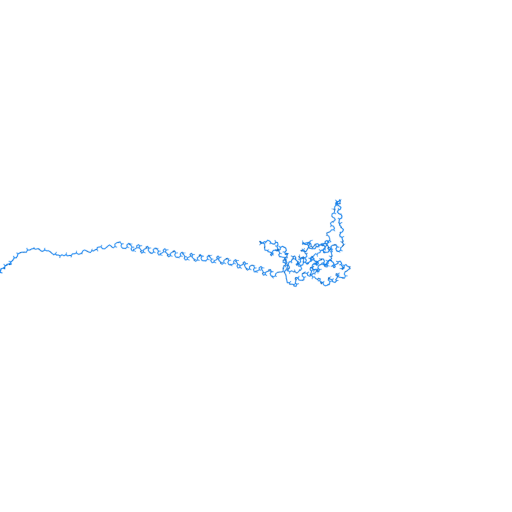93 -23.685 1.00 62.50 77 VAL A C 1
ATOM 613 O O . VAL A 1 77 ? 26.521 -0.614 -22.535 1.00 62.50 77 VAL A O 1
ATOM 616 N N . ARG A 1 78 ? 26.523 0.925 -24.167 1.00 56.00 78 ARG A N 1
ATOM 617 C CA . ARG A 1 78 ? 25.873 1.974 -23.369 1.00 56.00 78 ARG A CA 1
ATOM 618 C C . ARG A 1 78 ? 24.428 1.617 -23.016 1.00 56.00 78 ARG A C 1
ATOM 620 O O . ARG A 1 78 ? 24.020 1.857 -21.887 1.00 56.00 78 ARG A O 1
ATOM 627 N N . ALA A 1 79 ? 23.674 1.011 -23.931 1.00 62.03 79 ALA A N 1
ATOM 628 C CA . ALA A 1 79 ? 22.321 0.520 -23.670 1.00 62.03 79 ALA A CA 1
ATOM 629 C C . ALA A 1 79 ? 22.328 -0.616 -22.636 1.00 62.03 79 ALA A C 1
ATOM 631 O O . ALA A 1 79 ? 21.572 -0.575 -21.669 1.00 62.03 79 ALA A O 1
ATOM 632 N N . LYS A 1 80 ? 23.251 -1.578 -22.767 1.00 64.88 80 LYS A N 1
ATOM 633 C CA . LYS A 1 80 ? 23.463 -2.641 -21.774 1.00 64.88 80 LYS A CA 1
ATOM 634 C C . LYS A 1 80 ? 23.863 -2.063 -20.420 1.00 64.88 80 LYS A C 1
ATOM 636 O O . LYS A 1 80 ? 23.257 -2.420 -19.417 1.00 64.88 80 LYS A O 1
ATOM 641 N N . GLN A 1 81 ? 24.803 -1.123 -20.383 1.00 51.31 81 GLN A N 1
ATOM 642 C CA . GLN A 1 81 ? 25.248 -0.461 -19.158 1.00 51.31 81 GLN A CA 1
ATOM 643 C C . GLN A 1 81 ? 24.130 0.365 -18.503 1.00 51.31 81 GLN A C 1
ATOM 645 O O . GLN A 1 81 ? 24.006 0.341 -17.283 1.00 51.31 81 GLN A O 1
ATOM 650 N N . ASN A 1 82 ? 23.274 1.023 -19.290 1.00 54.41 82 ASN A N 1
ATOM 651 C CA . ASN A 1 82 ? 22.080 1.705 -18.790 1.00 54.41 82 ASN A CA 1
ATOM 652 C C . ASN A 1 82 ? 21.049 0.712 -18.236 1.00 54.41 82 ASN A C 1
ATOM 654 O O . ASN A 1 82 ? 20.559 0.936 -17.140 1.00 54.41 82 ASN A O 1
ATOM 658 N N . SER A 1 83 ? 20.792 -0.409 -18.920 1.00 62.75 83 SER A N 1
ATOM 659 C CA . SER A 1 83 ? 19.873 -1.455 -18.434 1.00 62.75 83 SER A CA 1
ATOM 660 C C . SER A 1 83 ? 20.374 -2.142 -17.159 1.00 62.75 83 SER A C 1
ATOM 662 O O . SER A 1 83 ? 19.587 -2.553 -16.312 1.00 62.75 83 SER A O 1
ATOM 664 N N . ILE A 1 84 ? 21.698 -2.277 -17.016 1.00 53.34 84 ILE A N 1
ATOM 665 C CA . ILE A 1 84 ? 22.334 -2.796 -15.804 1.00 53.34 84 ILE A CA 1
ATOM 666 C C . ILE A 1 84 ? 22.195 -1.754 -14.701 1.00 53.34 84 ILE A C 1
ATOM 668 O O . ILE A 1 84 ? 21.711 -2.090 -13.635 1.00 53.34 84 ILE A O 1
ATOM 672 N N . ARG A 1 85 ? 22.523 -0.484 -14.967 1.00 46.69 85 ARG A N 1
ATOM 673 C CA . ARG A 1 85 ? 22.390 0.607 -13.996 1.00 46.69 85 ARG A CA 1
ATOM 674 C C . ARG A 1 85 ? 20.944 0.797 -13.527 1.00 46.69 85 ARG A C 1
ATOM 676 O O . ARG A 1 85 ? 20.741 0.987 -12.339 1.00 46.69 85 ARG A O 1
ATOM 683 N N . GLN A 1 86 ? 19.959 0.715 -14.420 1.00 56.06 86 GLN A N 1
ATOM 684 C CA . GLN A 1 86 ? 18.533 0.764 -14.074 1.00 56.06 86 GLN A CA 1
ATOM 685 C C . GLN A 1 86 ? 18.132 -0.425 -13.195 1.00 56.06 86 GLN A C 1
ATOM 687 O O . GLN A 1 86 ? 17.549 -0.207 -12.140 1.00 56.06 86 GLN A O 1
ATOM 692 N N . ARG A 1 87 ? 18.547 -1.654 -13.538 1.00 55.69 87 ARG A N 1
ATOM 693 C CA . ARG A 1 87 ? 18.340 -2.834 -12.677 1.00 55.69 87 ARG A CA 1
ATOM 694 C C . ARG A 1 87 ? 19.046 -2.724 -11.324 1.00 55.69 87 ARG A C 1
ATOM 696 O O . ARG A 1 87 ? 18.494 -3.138 -10.316 1.00 55.69 87 ARG A O 1
ATOM 703 N N . THR A 1 88 ? 20.246 -2.150 -11.276 1.00 49.00 88 THR A N 1
ATOM 704 C CA . THR A 1 88 ? 20.984 -1.925 -10.025 1.00 49.00 88 THR A CA 1
ATOM 705 C C . THR A 1 88 ? 20.320 -0.852 -9.158 1.00 49.00 88 THR A C 1
ATOM 707 O O . THR A 1 88 ? 20.296 -1.012 -7.946 1.00 49.00 88 THR A O 1
ATOM 710 N N . ILE A 1 89 ? 19.746 0.199 -9.756 1.00 51.75 89 ILE A N 1
ATOM 711 C CA . ILE A 1 89 ? 18.991 1.240 -9.036 1.00 51.75 89 ILE A CA 1
ATOM 712 C C . ILE A 1 89 ? 17.649 0.694 -8.525 1.00 51.75 89 ILE A C 1
ATOM 714 O O . ILE A 1 89 ? 17.285 0.968 -7.387 1.00 51.75 89 ILE A O 1
ATOM 718 N N . ALA A 1 90 ? 16.943 -0.114 -9.323 1.00 50.97 90 ALA A N 1
ATOM 719 C CA . ALA A 1 90 ? 15.727 -0.806 -8.888 1.00 50.97 90 ALA A CA 1
ATOM 720 C C . ALA A 1 90 ? 16.006 -1.810 -7.754 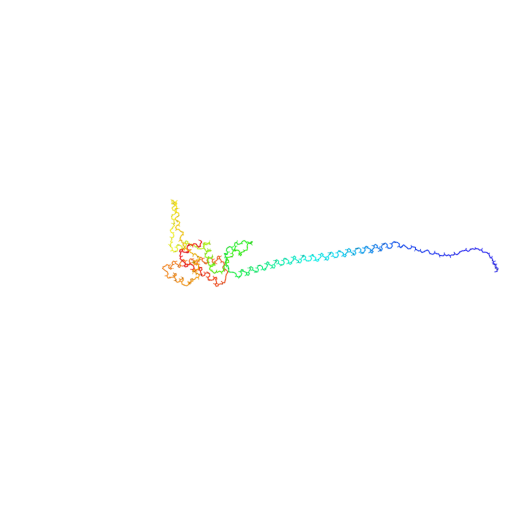1.00 50.97 90 ALA A C 1
ATOM 722 O O . ALA A 1 90 ? 15.169 -2.012 -6.889 1.00 50.97 90 ALA A O 1
ATOM 723 N N . CYS A 1 91 ? 17.207 -2.396 -7.712 1.00 51.62 91 CYS A N 1
ATOM 724 C CA . CYS A 1 91 ? 17.644 -3.268 -6.621 1.00 51.62 91 CYS A CA 1
ATOM 725 C C . CYS A 1 91 ? 18.098 -2.500 -5.359 1.00 51.62 91 CYS A C 1
ATOM 727 O O . CYS A 1 91 ? 18.304 -3.128 -4.324 1.00 51.62 91 CYS A O 1
ATOM 729 N N . SER A 1 92 ? 18.300 -1.176 -5.428 1.00 62.00 92 SER A N 1
ATOM 730 C CA . SER A 1 92 ? 18.804 -0.371 -4.303 1.00 62.00 92 SER A CA 1
ATOM 731 C C . SER A 1 92 ? 17.768 0.550 -3.662 1.00 62.00 92 SER A C 1
ATOM 733 O O . SER A 1 92 ? 18.077 1.165 -2.647 1.00 62.00 92 SER A O 1
ATOM 735 N N . LYS A 1 93 ? 16.596 0.727 -4.278 1.00 80.94 93 LYS A N 1
ATOM 736 C CA . LYS A 1 93 ? 15.538 1.614 -3.783 1.00 80.94 93 LYS A CA 1
ATOM 737 C C . LYS A 1 93 ? 14.344 0.791 -3.321 1.00 80.94 93 LYS A C 1
ATOM 739 O O . LYS A 1 93 ? 14.011 -0.194 -3.975 1.00 80.94 93 LYS A O 1
ATOM 744 N N . ASN A 1 94 ? 13.709 1.219 -2.235 1.00 92.12 94 ASN A N 1
ATOM 745 C CA . ASN A 1 94 ? 12.442 0.647 -1.807 1.00 92.12 94 ASN A CA 1
ATOM 746 C C . ASN A 1 94 ? 11.321 1.189 -2.698 1.00 92.12 94 ASN A C 1
ATOM 748 O O . ASN A 1 94 ? 11.362 2.351 -3.116 1.00 92.12 94 ASN A O 1
ATOM 752 N N . TYR A 1 95 ? 10.359 0.339 -3.033 1.00 93.25 95 TYR A N 1
ATOM 753 C CA . TYR A 1 95 ? 9.193 0.737 -3.814 1.00 93.25 95 TYR A CA 1
ATOM 754 C C . TYR A 1 95 ? 8.016 -0.188 -3.551 1.00 93.25 95 TYR A C 1
ATOM 756 O O . TYR A 1 95 ? 8.203 -1.314 -3.090 1.00 93.25 95 TYR A O 1
ATOM 764 N N . TRP A 1 96 ? 6.819 0.268 -3.885 1.00 94.94 96 TRP A N 1
ATOM 765 C CA . TRP A 1 96 ? 5.638 -0.573 -3.996 1.00 94.94 96 TRP A CA 1
ATOM 766 C C . TRP A 1 96 ? 4.939 -0.337 -5.340 1.00 94.94 96 TRP A C 1
ATOM 768 O O . TRP A 1 96 ? 5.243 0.633 -6.035 1.00 94.94 96 TRP A O 1
ATOM 778 N N . TYR A 1 97 ? 4.074 -1.255 -5.756 1.00 91.88 97 TYR A N 1
ATOM 779 C CA . TYR A 1 97 ? 3.226 -1.089 -6.939 1.00 91.88 97 TYR A CA 1
ATOM 780 C C . TYR A 1 97 ? 1.930 -1.881 -6.793 1.00 91.88 97 TYR A C 1
ATOM 782 O O . TYR A 1 97 ? 1.905 -2.904 -6.103 1.00 91.88 97 TYR A O 1
ATOM 790 N N . ASN A 1 98 ? 0.877 -1.436 -7.474 1.00 91.75 98 ASN A N 1
ATOM 791 C CA . ASN A 1 98 ? -0.371 -2.175 -7.594 1.00 91.75 98 ASN A CA 1
ATOM 792 C C . ASN A 1 98 ? -0.236 -3.239 -8.700 1.00 91.75 98 ASN A C 1
ATOM 794 O O . ASN A 1 98 ? 0.126 -2.943 -9.842 1.00 91.75 98 ASN A O 1
ATOM 798 N N . ASN A 1 99 ? -0.498 -4.503 -8.363 1.00 88.31 99 ASN A N 1
ATOM 799 C CA . ASN A 1 99 ? -0.369 -5.635 -9.279 1.00 88.31 99 ASN A CA 1
ATOM 800 C C . ASN A 1 99 ? -1.278 -5.463 -10.501 1.00 88.31 99 ASN A C 1
ATOM 802 O O . ASN A 1 99 ? -0.847 -5.766 -11.608 1.00 88.31 99 ASN A O 1
ATOM 806 N N . ARG A 1 100 ? -2.494 -4.926 -10.324 1.00 86.12 100 ARG A N 1
ATOM 807 C CA . ARG A 1 100 ? -3.442 -4.720 -11.431 1.00 86.12 100 ARG A CA 1
ATOM 808 C C . ARG A 1 100 ? -2.921 -3.703 -12.435 1.00 86.12 100 ARG A C 1
ATO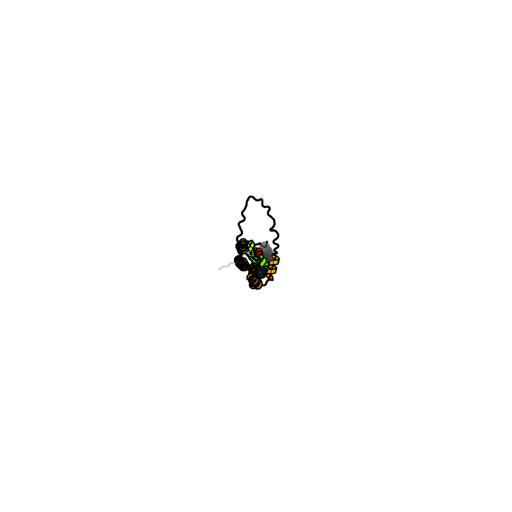M 810 O O . ARG A 1 100 ? -2.982 -3.943 -13.632 1.00 86.12 100 ARG A O 1
ATOM 817 N N . GLU A 1 101 ? -2.348 -2.602 -11.958 1.00 86.31 101 GLU A N 1
ATOM 818 C CA . GLU A 1 101 ? -1.794 -1.568 -12.836 1.00 86.31 101 GLU A CA 1
ATOM 819 C C . GLU A 1 101 ? -0.592 -2.068 -13.639 1.00 86.31 101 GLU A C 1
ATOM 821 O O . GLU A 1 101 ? -0.428 -1.730 -14.812 1.00 86.31 101 GLU A O 1
ATOM 826 N N . VAL A 1 102 ? 0.242 -2.906 -13.019 1.00 84.94 102 VAL A N 1
ATOM 827 C CA . VAL A 1 102 ? 1.371 -3.542 -13.702 1.00 84.94 102 VAL A CA 1
ATOM 828 C C . VAL A 1 102 ? 0.899 -4.613 -14.689 1.00 84.94 102 VAL A C 1
ATOM 830 O O . VAL A 1 102 ? 1.484 -4.731 -15.766 1.00 84.94 102 VAL A O 1
ATOM 833 N N . GLU A 1 103 ? -0.149 -5.372 -14.363 1.00 84.50 103 GLU A N 1
ATOM 834 C CA . GLU A 1 103 ? -0.767 -6.355 -15.264 1.00 84.50 103 GLU A CA 1
ATOM 835 C C . GLU A 1 103 ? -1.432 -5.694 -16.480 1.00 84.50 103 GLU A C 1
ATOM 837 O O . GLU A 1 103 ? -1.287 -6.188 -17.600 1.00 84.50 103 GLU A O 1
ATOM 842 N N . ASP A 1 104 ? -2.089 -4.552 -16.278 1.00 86.81 104 ASP A N 1
ATOM 843 C CA . ASP A 1 104 ? -2.751 -3.765 -17.323 1.00 86.81 104 ASP A CA 1
ATOM 844 C C . ASP A 1 104 ? -1.783 -2.829 -18.081 1.00 86.81 104 ASP A C 1
ATOM 846 O O . ASP A 1 104 ? -2.190 -2.097 -18.991 1.00 86.81 104 ASP A O 1
ATOM 850 N N . CYS A 1 105 ? -0.489 -2.851 -17.740 1.00 83.62 105 CYS A N 1
ATOM 851 C CA . CYS A 1 105 ? 0.527 -2.003 -18.355 1.00 83.62 105 CYS A CA 1
ATOM 852 C C . CYS A 1 105 ? 0.694 -2.323 -19.859 1.00 83.62 105 CYS A C 1
ATOM 854 O O . CYS A 1 105 ? 1.003 -3.463 -20.226 1.00 83.62 105 CYS A O 1
ATOM 856 N N . PRO A 1 106 ? 0.561 -1.327 -20.759 1.00 86.88 106 PRO A N 1
ATOM 857 C CA . PRO A 1 106 ? 0.791 -1.521 -22.190 1.00 86.88 106 PRO A CA 1
ATOM 858 C C . PRO A 1 106 ? 2.223 -1.983 -22.510 1.00 86.88 106 PRO A C 1
ATOM 860 O O . PRO A 1 106 ? 3.187 -1.504 -21.916 1.00 86.88 106 PRO A O 1
ATOM 863 N N . GLU A 1 107 ? 2.390 -2.851 -23.516 1.00 83.00 107 GLU A N 1
ATOM 864 C CA . GLU A 1 107 ? 3.702 -3.425 -23.886 1.00 83.00 107 GLU A CA 1
ATOM 865 C C . GLU A 1 107 ? 4.768 -2.382 -24.283 1.00 83.00 107 GLU A C 1
ATOM 867 O O . GLU A 1 107 ? 5.969 -2.654 -24.220 1.00 83.00 107 GLU A O 1
ATOM 872 N N . ASP A 1 108 ? 4.354 -1.196 -24.734 1.00 87.00 108 ASP A N 1
ATOM 873 C CA . ASP A 1 108 ? 5.239 -0.100 -25.132 1.00 87.00 108 ASP A CA 1
ATOM 874 C C . ASP A 1 108 ? 5.639 0.820 -23.966 1.00 87.00 108 ASP A C 1
ATOM 876 O O . ASP A 1 108 ? 6.491 1.703 -24.134 1.00 87.00 108 ASP A O 1
ATOM 880 N N . VAL A 1 109 ? 5.067 0.598 -22.780 1.00 80.88 109 VAL A N 1
ATOM 881 C CA . VAL A 1 109 ? 5.309 1.386 -21.576 1.00 80.88 109 VAL A CA 1
ATOM 882 C C . VAL A 1 109 ? 6.176 0.585 -20.595 1.00 80.88 109 VAL A C 1
ATOM 884 O O . VAL A 1 109 ? 5.891 -0.572 -20.299 1.00 80.88 109 VAL A O 1
ATOM 887 N N . PRO A 1 110 ? 7.266 1.171 -20.067 1.00 82.44 110 PRO A N 1
ATOM 888 C CA . PRO A 1 110 ? 8.040 0.520 -19.017 1.00 82.44 110 PRO A CA 1
ATOM 889 C C . PRO A 1 110 ? 7.221 0.443 -17.722 1.00 82.44 110 PRO A C 1
ATOM 891 O O . PRO A 1 110 ? 6.804 1.482 -17.202 1.00 82.44 110 PRO A O 1
ATOM 894 N N . VAL A 1 111 ? 7.040 -0.774 -17.196 1.00 81.31 111 VAL A N 1
ATOM 895 C CA . VAL A 1 111 ? 6.288 -1.072 -15.959 1.00 81.31 111 VAL A CA 1
ATOM 896 C C . VAL A 1 111 ? 6.808 -0.305 -14.746 1.00 81.31 111 VAL A C 1
ATOM 898 O O . VAL A 1 111 ? 6.043 0.024 -13.849 1.00 81.31 111 VAL A O 1
ATOM 901 N N . GLU A 1 112 ? 8.090 0.074 -14.740 1.00 84.81 112 GLU A N 1
ATOM 902 C CA . GLU A 1 112 ? 8.703 0.845 -13.657 1.00 84.81 112 GLU A CA 1
ATOM 903 C C . GLU A 1 112 ? 8.094 2.246 -13.485 1.00 84.81 112 GLU A C 1
ATOM 905 O O . GLU A 1 112 ? 8.396 2.929 -12.509 1.00 84.81 112 GLU A O 1
ATOM 910 N N . ARG A 1 113 ? 7.253 2.706 -14.422 1.00 84.56 113 ARG A N 1
ATOM 911 C CA . ARG A 1 113 ? 6.457 3.930 -14.250 1.00 84.56 113 ARG A CA 1
ATOM 912 C C . ARG A 1 113 ? 5.362 3.804 -13.196 1.00 84.56 113 ARG A C 1
ATOM 914 O O . ARG A 1 113 ? 4.977 4.832 -12.658 1.00 84.56 113 ARG A O 1
ATOM 921 N N . TYR A 1 114 ? 4.907 2.587 -12.923 1.00 86.69 114 TYR A N 1
ATOM 922 C CA . TYR A 1 114 ? 3.904 2.271 -11.904 1.00 86.69 114 TYR A CA 1
ATOM 923 C C . TYR A 1 114 ? 4.551 1.936 -10.552 1.00 86.69 114 TYR A C 1
ATOM 925 O O . TYR A 1 114 ? 3.891 1.474 -9.630 1.00 86.69 114 TYR A O 1
ATOM 933 N N . TYR A 1 115 ? 5.873 2.111 -10.422 1.00 90.44 115 TYR A N 1
ATOM 934 C CA . TYR A 1 115 ? 6.563 1.899 -9.155 1.00 90.44 115 TYR A CA 1
ATOM 935 C C . TYR A 1 115 ? 6.550 3.185 -8.333 1.00 90.44 115 TYR A C 1
ATOM 937 O O . TYR A 1 115 ? 7.111 4.208 -8.734 1.00 90.44 115 TYR A O 1
ATOM 945 N N . HIS A 1 116 ? 5.984 3.091 -7.139 1.00 92.62 116 HIS A N 1
ATOM 946 C CA . HIS A 1 116 ? 5.961 4.139 -6.133 1.00 92.62 116 HIS A CA 1
ATOM 947 C C . HIS A 1 116 ? 7.172 3.964 -5.219 1.00 92.62 116 HIS A C 1
ATOM 949 O O . HIS A 1 116 ? 7.204 3.097 -4.347 1.00 92.62 116 HIS A O 1
ATOM 955 N N . TYR A 1 117 ? 8.217 4.752 -5.466 1.00 92.81 117 TYR A N 1
ATOM 956 C CA . TYR A 1 117 ? 9.439 4.728 -4.663 1.00 92.81 117 TYR A CA 1
ATOM 957 C C . TYR A 1 117 ? 9.248 5.481 -3.346 1.00 92.81 117 TYR A C 1
ATOM 959 O O . TYR A 1 117 ? 8.660 6.558 -3.345 1.00 92.81 117 TYR A O 1
ATOM 967 N N . PHE A 1 118 ? 9.827 4.958 -2.267 1.00 94.31 118 PHE A N 1
ATOM 968 C CA . PHE A 1 118 ? 9.813 5.594 -0.949 1.00 94.31 118 PHE A CA 1
ATOM 969 C C . PHE A 1 118 ? 11.192 5.528 -0.287 1.00 94.31 118 PHE A C 1
ATOM 971 O O . PHE A 1 118 ? 11.977 4.602 -0.534 1.00 94.31 118 PHE A O 1
ATOM 978 N N . GLU A 1 119 ? 11.502 6.527 0.536 1.00 91.06 119 GLU A N 1
ATOM 979 C CA . GLU A 1 119 ? 12.744 6.584 1.311 1.00 91.06 119 GLU A CA 1
ATOM 980 C C . GLU A 1 119 ? 12.526 6.105 2.745 1.00 91.06 119 GLU A C 1
ATOM 982 O O . GLU A 1 119 ? 13.383 5.405 3.293 1.00 91.06 119 GLU A O 1
ATOM 987 N N . THR A 1 120 ? 11.366 6.425 3.323 1.00 92.69 120 THR A N 1
ATOM 988 C CA . THR A 1 120 ? 11.009 6.074 4.701 1.00 92.69 120 THR A CA 1
ATOM 989 C C . THR A 1 120 ? 9.826 5.111 4.761 1.00 92.69 120 THR A C 1
ATOM 991 O O . THR A 1 120 ? 8.986 5.052 3.865 1.00 92.69 120 THR A O 1
ATOM 994 N N . GLU A 1 121 ? 9.747 4.336 5.841 1.00 94.12 121 GLU A N 1
ATOM 995 C CA . GLU A 1 121 ? 8.604 3.453 6.104 1.00 94.12 121 GLU A CA 1
ATOM 996 C C . GLU A 1 121 ? 7.304 4.242 6.246 1.00 94.12 121 GLU A C 1
ATOM 998 O O . GLU A 1 121 ? 6.277 3.823 5.724 1.00 94.12 121 GLU A O 1
ATOM 1003 N N . GLN A 1 122 ? 7.375 5.412 6.882 1.00 94.75 122 GLN A N 1
ATOM 1004 C CA . GLN A 1 122 ? 6.246 6.313 7.085 1.00 94.75 122 GLN A CA 1
ATOM 1005 C C . GLN A 1 122 ? 5.624 6.760 5.755 1.00 94.75 122 GLN A C 1
ATOM 1007 O O . GLN A 1 122 ? 4.408 6.702 5.605 1.00 94.75 122 GLN A O 1
ATOM 1012 N N . GLU A 1 123 ? 6.441 7.144 4.767 1.00 95.06 123 GLU A N 1
ATOM 1013 C CA . GLU A 1 123 ? 5.964 7.476 3.414 1.00 95.06 123 GLU A CA 1
ATOM 1014 C C . GLU A 1 123 ? 5.217 6.302 2.775 1.00 95.06 123 GLU A C 1
ATOM 1016 O O . GLU A 1 123 ? 4.163 6.489 2.169 1.00 95.06 123 GLU A O 1
ATOM 1021 N N . CYS A 1 124 ? 5.746 5.084 2.928 1.00 96.62 124 CYS A N 1
ATOM 1022 C CA . CYS A 1 124 ? 5.099 3.888 2.405 1.00 96.62 124 CYS A CA 1
ATOM 1023 C C . CYS A 1 124 ? 3.778 3.593 3.125 1.00 96.62 124 CYS A C 1
ATOM 1025 O O . CYS A 1 124 ? 2.810 3.231 2.468 1.00 96.62 124 CYS A O 1
ATOM 1027 N N . ILE A 1 125 ? 3.726 3.746 4.450 1.00 96.75 125 ILE A N 1
ATOM 1028 C CA . ILE A 1 125 ? 2.515 3.533 5.256 1.00 96.75 125 ILE A CA 1
ATOM 1029 C C . ILE A 1 125 ? 1.424 4.520 4.838 1.00 96.75 125 ILE A C 1
ATOM 1031 O O . ILE A 1 125 ? 0.317 4.085 4.538 1.00 96.75 125 ILE A O 1
ATOM 1035 N N . LYS A 1 126 ? 1.748 5.818 4.735 1.00 95.31 126 LYS A N 1
ATOM 1036 C CA . LYS A 1 126 ? 0.812 6.850 4.258 1.00 95.31 126 LYS A CA 1
ATOM 1037 C C . LYS A 1 126 ? 0.249 6.485 2.889 1.00 95.31 126 LYS A C 1
ATOM 1039 O O . LYS A 1 126 ? -0.964 6.432 2.719 1.00 95.31 126 LYS A O 1
ATOM 1044 N N . ALA A 1 127 ? 1.132 6.179 1.937 1.00 95.50 127 ALA A N 1
ATOM 1045 C CA . ALA A 1 127 ? 0.742 5.837 0.573 1.00 95.50 127 ALA A CA 1
ATOM 1046 C C . ALA A 1 127 ? -0.166 4.601 0.509 1.00 95.50 127 ALA A C 1
ATOM 1048 O O . ALA A 1 127 ? -1.149 4.602 -0.218 1.00 95.50 127 ALA A O 1
ATOM 1049 N N . LEU A 1 128 ? 0.145 3.564 1.287 1.00 96.94 128 LEU A N 1
ATOM 1050 C CA . LEU A 1 128 ? -0.631 2.328 1.304 1.00 96.94 128 LEU A CA 1
ATOM 1051 C C . LEU A 1 128 ? -1.985 2.481 2.004 1.00 96.94 128 LEU A C 1
ATOM 1053 O O . LEU A 1 128 ? -2.943 1.856 1.564 1.00 96.94 128 LEU A O 1
ATOM 1057 N N . ILE A 1 129 ? -2.084 3.300 3.056 1.00 96.06 129 ILE A N 1
ATOM 1058 C CA . ILE A 1 129 ? -3.375 3.614 3.683 1.00 96.06 129 ILE A CA 1
ATOM 1059 C C . ILE A 1 129 ? -4.243 4.412 2.707 1.00 96.06 129 ILE A C 1
ATOM 1061 O O . ILE A 1 129 ? -5.384 4.021 2.494 1.00 96.06 129 ILE A O 1
ATOM 1065 N N . MET A 1 130 ? -3.706 5.450 2.053 1.00 94.06 130 MET A N 1
ATOM 1066 C CA . MET A 1 130 ? -4.442 6.193 1.014 1.00 94.06 130 MET A CA 1
ATOM 1067 C C . MET A 1 130 ? -4.935 5.258 -0.100 1.00 94.06 130 MET A C 1
ATOM 1069 O O . MET A 1 130 ? -6.122 5.245 -0.405 1.00 94.06 130 MET A O 1
ATOM 1073 N N . GLU A 1 131 ? -4.073 4.366 -0.599 1.00 94.50 131 GLU A N 1
ATOM 1074 C CA . GLU A 1 131 ? -4.444 3.371 -1.615 1.00 94.50 131 GLU A CA 1
ATOM 1075 C C . GLU A 1 131 ? -5.611 2.467 -1.163 1.00 94.50 131 GLU A C 1
ATOM 1077 O O . GLU A 1 131 ? -6.442 2.072 -1.983 1.00 94.50 131 GLU A O 1
ATOM 1082 N N . MET A 1 132 ? -5.723 2.138 0.134 1.00 95.06 132 MET A N 1
ATOM 1083 C CA . MET A 1 132 ? -6.862 1.365 0.653 1.00 95.06 132 MET A CA 1
ATOM 1084 C C . MET A 1 132 ? -8.191 2.117 0.519 1.00 95.06 132 MET A C 1
ATOM 1086 O O . MET A 1 132 ? -9.210 1.481 0.227 1.00 95.06 132 MET A O 1
ATOM 1090 N N . TYR A 1 133 ? -8.196 3.434 0.725 1.00 93.06 133 TYR A N 1
ATOM 1091 C CA . TYR A 1 133 ? -9.386 4.268 0.542 1.00 93.06 133 TYR A CA 1
ATOM 1092 C C . TYR A 1 133 ? -9.671 4.503 -0.948 1.00 93.06 133 TYR A C 1
ATOM 1094 O O . TYR A 1 133 ? -10.802 4.277 -1.383 1.00 93.06 133 TYR A O 1
ATOM 1102 N N . ASP A 1 134 ? -8.650 4.810 -1.752 1.00 90.44 134 ASP A N 1
ATOM 1103 C CA . ASP A 1 134 ? -8.773 5.048 -3.200 1.00 90.44 134 ASP A CA 1
ATOM 1104 C C . ASP A 1 134 ? -9.296 3.819 -3.955 1.00 90.44 134 ASP A C 1
ATOM 1106 O O . ASP A 1 134 ? -10.126 3.917 -4.864 1.00 90.44 134 ASP A O 1
ATOM 1110 N N . CYS A 1 135 ? -8.859 2.623 -3.548 1.00 88.94 135 CYS A N 1
ATOM 1111 C CA . CYS A 1 135 ? -9.350 1.360 -4.095 1.00 88.94 135 CYS A CA 1
ATOM 1112 C C . CYS A 1 135 ? -10.713 0.928 -3.527 1.00 88.94 135 CYS A C 1
ATOM 1114 O O . CYS A 1 135 ? -11.190 -0.160 -3.873 1.00 88.94 135 CYS A O 1
ATOM 1116 N N . ALA A 1 136 ? -11.331 1.738 -2.660 1.00 89.25 136 ALA A N 1
ATOM 1117 C CA . ALA A 1 136 ? -12.557 1.423 -1.930 1.00 89.25 136 ALA A CA 1
ATOM 1118 C C . ALA A 1 136 ? -12.484 0.068 -1.195 1.00 89.25 136 ALA A C 1
ATOM 1120 O O . ALA A 1 136 ? -13.467 -0.676 -1.128 1.00 89.25 136 ALA A O 1
ATOM 1121 N N . LEU A 1 137 ? -11.298 -0.280 -0.675 1.00 91.62 137 LEU A N 1
ATOM 1122 C CA . LEU A 1 137 ? -11.121 -1.458 0.176 1.00 91.62 137 LEU A CA 1
ATOM 1123 C C . LEU A 1 137 ? -11.725 -1.200 1.553 1.00 91.62 137 LEU A C 1
ATOM 1125 O O . LEU A 1 137 ? -12.408 -2.072 2.087 1.00 91.62 137 LEU A O 1
ATOM 1129 N N . VAL A 1 138 ? -11.499 -0.002 2.100 1.00 93.31 138 VAL A N 1
ATOM 1130 C CA . VAL A 1 138 ? -12.107 0.421 3.363 1.00 93.31 138 VAL A CA 1
ATOM 1131 C C . VAL A 1 138 ? -13.577 0.733 3.121 1.00 93.31 138 VAL A C 1
ATOM 1133 O O . VAL A 1 138 ? -13.926 1.741 2.509 1.00 93.31 138 VAL A O 1
ATOM 1136 N N . ARG A 1 139 ? -14.456 -0.139 3.614 1.00 90.38 139 ARG A N 1
ATOM 1137 C CA . ARG A 1 139 ? -15.900 0.100 3.591 1.00 90.38 139 ARG A CA 1
ATOM 1138 C C . ARG A 1 139 ? -16.293 0.920 4.812 1.00 90.38 139 ARG A C 1
ATOM 1140 O O . ARG A 1 139 ? -16.546 0.374 5.889 1.00 90.38 139 ARG A O 1
ATOM 1147 N N . THR A 1 140 ? -16.288 2.239 4.657 1.00 89.69 140 THR A N 1
ATOM 1148 C CA . THR A 1 140 ? -16.560 3.187 5.746 1.00 89.69 140 THR A CA 1
ATOM 1149 C C . THR A 1 140 ? -17.961 2.998 6.323 1.00 89.69 140 THR A C 1
ATOM 1151 O O . THR A 1 140 ? -18.133 3.087 7.533 1.00 89.69 140 THR A O 1
ATOM 1154 N N . GLU A 1 141 ? -18.938 2.582 5.511 1.00 87.75 141 GLU A N 1
ATOM 1155 C CA . GLU A 1 141 ? -20.302 2.277 5.956 1.00 87.75 141 GLU A CA 1
ATOM 1156 C C . GLU A 1 141 ? -20.389 1.013 6.826 1.00 87.75 141 GLU A C 1
ATOM 1158 O O . GLU A 1 141 ? -21.339 0.811 7.584 1.00 87.75 141 GLU A O 1
ATOM 1163 N N . GLU A 1 142 ? -19.424 0.104 6.682 1.00 90.81 142 GLU A N 1
ATOM 1164 C CA . GLU A 1 142 ? -19.305 -1.073 7.534 1.00 90.81 142 GLU A CA 1
ATOM 1165 C C . GLU A 1 142 ? -18.687 -0.718 8.879 1.00 90.81 142 GLU A C 1
ATOM 1167 O O . GLU A 1 142 ? -19.236 -1.128 9.899 1.00 90.81 142 GLU A O 1
ATOM 1172 N N . ILE A 1 143 ? -17.638 0.107 8.886 1.00 91.38 143 ILE A N 1
ATOM 1173 C CA . ILE A 1 143 ? -17.041 0.637 10.118 1.00 91.38 143 ILE A CA 1
ATOM 1174 C C . ILE A 1 143 ? -18.066 1.483 10.887 1.00 91.38 143 ILE A C 1
ATOM 1176 O O . ILE A 1 143 ? -18.277 1.249 12.074 1.00 91.38 143 ILE A O 1
ATOM 1180 N N . GLU A 1 144 ? -18.770 2.393 10.208 1.00 89.81 144 GLU A N 1
ATOM 1181 C CA . GLU A 1 144 ? -19.818 3.236 10.797 1.00 89.81 144 GLU A CA 1
ATOM 1182 C C . GLU A 1 144 ? -20.928 2.387 11.429 1.00 89.81 144 GLU A C 1
ATOM 1184 O O . GLU A 1 144 ? -21.350 2.638 12.558 1.00 89.81 144 GLU A O 1
ATOM 1189 N N . ARG A 1 145 ? -21.366 1.328 10.734 1.00 89.75 145 ARG A N 1
ATOM 1190 C CA . ARG A 1 145 ? -22.403 0.423 11.241 1.00 89.75 145 ARG A CA 1
ATOM 1191 C C . ARG A 1 145 ? -21.969 -0.322 12.501 1.00 89.75 145 ARG A C 1
ATOM 1193 O O . ARG A 1 145 ? -22.806 -0.549 13.373 1.00 89.75 145 ARG A O 1
ATOM 1200 N N . ILE A 1 146 ? -20.706 -0.735 12.580 1.00 90.19 146 ILE A N 1
ATOM 1201 C CA . ILE A 1 146 ? -20.162 -1.416 13.761 1.00 90.19 146 ILE A CA 1
ATOM 1202 C C . ILE A 1 146 ? -20.037 -0.418 14.922 1.00 90.19 146 ILE A C 1
ATOM 1204 O O . ILE A 1 146 ? -20.480 -0.710 16.029 1.00 90.19 146 ILE A O 1
ATOM 1208 N N . ALA A 1 147 ? -19.507 0.779 14.657 1.00 89.38 147 ALA A N 1
ATOM 1209 C CA . ALA A 1 147 ? -19.243 1.799 15.670 1.00 89.38 147 ALA A CA 1
ATOM 1210 C C . ALA A 1 147 ? -20.514 2.444 16.247 1.00 89.38 147 ALA A C 1
ATOM 1212 O O . ALA A 1 147 ? -20.641 2.611 17.460 1.00 89.38 147 ALA A O 1
ATOM 1213 N N . PHE A 1 148 ? -21.469 2.798 15.385 1.00 87.75 148 PHE A N 1
ATOM 1214 C CA . PHE A 1 148 ? -22.619 3.637 15.740 1.00 87.75 148 PHE A CA 1
ATOM 1215 C C . PHE A 1 148 ? -23.975 2.933 15.555 1.00 87.75 148 PHE A C 1
ATOM 1217 O O . PHE A 1 148 ? -25.021 3.487 15.908 1.00 87.75 148 PHE A O 1
ATOM 1224 N N . GLY A 1 149 ? -23.975 1.692 15.057 1.00 83.56 149 GLY A N 1
ATOM 1225 C CA . GLY A 1 149 ? -25.175 0.902 14.777 1.00 83.56 149 GLY A CA 1
ATOM 1226 C C . GLY A 1 149 ? -25.756 1.150 13.381 1.00 83.56 149 GLY A C 1
ATOM 1227 O O . GLY A 1 149 ? -25.170 1.822 12.541 1.00 83.56 149 GLY A O 1
ATOM 1228 N N . GLU A 1 150 ? -26.933 0.582 13.090 1.00 69.38 150 GLU A N 1
ATOM 1229 C CA . GLU A 1 150 ? -27.575 0.764 11.781 1.00 69.38 150 GLU A CA 1
ATOM 1230 C C . GLU A 1 150 ? -27.827 2.248 11.473 1.00 69.38 150 GLU A C 1
ATOM 1232 O O . GLU A 1 150 ? -28.659 2.904 12.110 1.00 69.38 150 GLU A O 1
ATOM 1237 N N . VAL A 1 151 ? -27.160 2.745 10.427 1.00 56.78 151 VAL A N 1
ATOM 1238 C CA . VAL A 1 151 ? -27.464 4.029 9.796 1.00 56.78 151 VAL A CA 1
ATOM 1239 C C . VAL A 1 151 ? -28.930 3.988 9.368 1.00 56.78 151 VAL A C 1
ATOM 1241 O O . VAL A 1 151 ? -29.315 3.233 8.469 1.00 56.78 151 VAL A O 1
ATOM 1244 N N . LYS A 1 152 ? -29.791 4.770 10.032 1.00 46.75 152 LYS A N 1
ATOM 1245 C CA . LYS A 1 152 ? -31.180 4.921 9.583 1.00 46.75 152 LYS A CA 1
ATOM 1246 C C . LYS A 1 152 ? -31.137 5.426 8.141 1.00 46.75 152 LYS A C 1
ATOM 1248 O O . LYS A 1 152 ? -30.459 6.424 7.896 1.00 46.75 152 LYS A O 1
ATOM 1253 N N . PRO A 1 153 ? -31.859 4.800 7.194 1.00 48.09 153 PRO A N 1
ATOM 1254 C CA . PRO A 1 153 ? -31.936 5.340 5.850 1.00 48.09 153 PRO A CA 1
ATOM 1255 C C . PRO A 1 153 ? -32.432 6.779 5.960 1.00 48.09 153 PRO A C 1
ATOM 1257 O O . PRO A 1 153 ? -33.475 7.029 6.571 1.00 48.09 153 PRO A O 1
ATOM 1260 N N . VAL A 1 154 ? -31.670 7.720 5.402 1.00 50.69 154 VAL A N 1
ATOM 1261 C CA . VAL A 1 154 ? -32.129 9.096 5.236 1.00 50.69 154 VAL A CA 1
ATOM 1262 C C . VAL A 1 154 ? -33.439 9.006 4.461 1.00 50.69 154 VAL A C 1
ATOM 1264 O O . VAL A 1 154 ? -33.455 8.621 3.290 1.00 50.69 154 VAL A O 1
ATOM 1267 N N . GLU A 1 155 ? -34.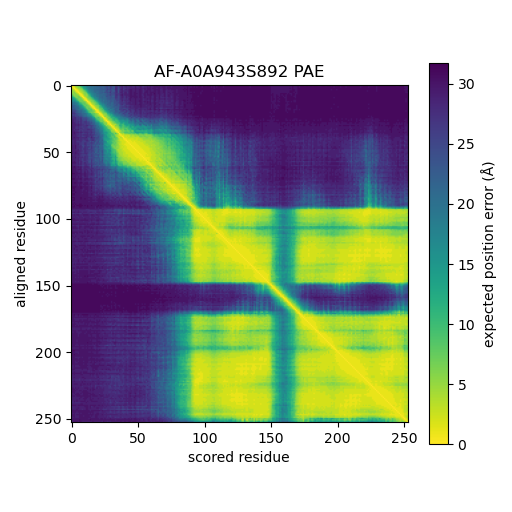564 9.290 5.120 1.00 41.97 155 GLU A N 1
ATOM 1268 C CA . GLU A 1 155 ? -35.833 9.457 4.427 1.00 41.97 155 GLU A CA 1
ATOM 1269 C C . GLU A 1 155 ? -35.653 10.649 3.485 1.00 41.97 155 GLU A C 1
ATOM 1271 O O . GLU A 1 155 ? -35.673 11.806 3.906 1.00 41.97 155 GLU A O 1
ATOM 1276 N N . LEU A 1 156 ? -35.414 10.363 2.203 1.00 46.91 156 LEU A N 1
ATOM 1277 C CA . LEU A 1 156 ? -35.306 11.370 1.155 1.00 46.91 156 LEU A CA 1
ATOM 1278 C C . LEU A 1 156 ? -36.679 12.025 0.965 1.00 46.91 156 LEU A C 1
ATOM 1280 O O . LEU A 1 156 ? -37.459 11.667 0.081 1.00 46.91 156 LEU A O 1
ATOM 1284 N N . ASN A 1 157 ? -36.985 13.007 1.808 1.00 42.59 157 ASN A N 1
ATOM 1285 C CA . ASN A 1 157 ? -38.073 13.939 1.580 1.00 42.59 157 ASN A CA 1
ATOM 1286 C C . ASN A 1 157 ? -37.667 14.867 0.429 1.00 42.59 157 ASN A C 1
ATOM 1288 O O . ASN A 1 157 ? -37.153 15.962 0.637 1.00 42.59 157 ASN A O 1
ATOM 1292 N N . PHE A 1 158 ? -37.970 14.438 -0.799 1.00 48.75 158 PHE A N 1
ATOM 1293 C CA . PHE A 1 158 ? -37.771 15.143 -2.079 1.00 48.75 158 PHE A CA 1
ATOM 1294 C C . PHE A 1 158 ? -38.429 16.543 -2.190 1.00 48.75 158 PHE A C 1
ATOM 1296 O O . PHE A 1 158 ? -38.501 17.103 -3.282 1.00 48.75 158 PHE A O 1
ATOM 1303 N N . SER A 1 159 ? -38.939 17.119 -1.098 1.00 47.09 159 SER A N 1
ATOM 1304 C CA . SER A 1 159 ? -39.641 18.407 -1.080 1.00 47.09 159 SER A CA 1
ATOM 1305 C C . SER A 1 159 ? -39.012 19.464 -0.165 1.00 47.09 159 SER A C 1
ATOM 1307 O O . SER A 1 159 ? -39.573 20.556 -0.070 1.00 47.09 159 SER A O 1
ATOM 1309 N N . SER A 1 160 ? -37.883 19.192 0.492 1.00 40.56 160 SER A N 1
ATOM 1310 C CA . SER A 1 160 ? -37.139 20.243 1.189 1.00 40.56 160 SER A CA 1
ATOM 1311 C C . SER A 1 160 ? -36.018 20.729 0.281 1.00 40.56 160 SER A C 1
ATOM 1313 O O . SER A 1 160 ? -35.178 19.945 -0.147 1.00 40.56 160 SER A O 1
ATOM 1315 N N . SER A 1 161 ? -36.025 22.012 -0.064 1.00 43.94 161 SER A N 1
ATOM 1316 C CA . SER A 1 161 ? -34.845 22.687 -0.593 1.00 43.94 161 SER A CA 1
ATOM 1317 C C . SER A 1 161 ? -33.761 22.602 0.477 1.00 43.94 161 SER A C 1
ATOM 1319 O O . SER A 1 161 ? -33.839 23.317 1.473 1.00 43.94 161 SER A O 1
ATOM 1321 N N . TYR A 1 162 ? -32.822 21.676 0.312 1.00 50.97 162 TYR A N 1
ATOM 1322 C CA . TYR A 1 162 ? -31.678 21.538 1.198 1.00 50.97 162 TYR A CA 1
ATOM 1323 C C . TYR A 1 162 ? -30.814 22.795 1.049 1.00 50.97 162 TYR A C 1
ATOM 1325 O O . TYR A 1 162 ? -30.097 22.956 0.062 1.00 50.97 162 TYR A O 1
ATOM 1333 N N . GLU A 1 163 ? -30.929 23.711 2.010 1.00 46.28 163 GLU A N 1
ATOM 1334 C CA . GLU A 1 163 ? -29.733 24.363 2.528 1.00 46.28 163 GLU A CA 1
ATOM 1335 C C . GLU A 1 163 ? -28.888 23.199 3.053 1.00 46.28 163 GLU A C 1
ATOM 1337 O O . GLU A 1 163 ? -29.293 22.493 3.976 1.00 46.28 163 GLU A O 1
ATOM 1342 N N . VAL A 1 164 ? -27.827 22.869 2.318 1.00 48.53 164 VAL A N 1
ATOM 1343 C CA . VAL A 1 164 ? -26.752 22.047 2.861 1.00 48.53 164 VAL A CA 1
ATOM 1344 C C . VAL A 1 164 ? -26.213 22.914 3.989 1.00 48.53 164 VAL A C 1
ATOM 1346 O O . VAL A 1 164 ? -25.694 23.987 3.713 1.00 48.53 164 VAL A O 1
ATOM 1349 N N . ASP A 1 165 ? -26.497 22.556 5.239 1.00 43.84 165 ASP A N 1
ATOM 1350 C CA . ASP A 1 165 ? -25.725 23.102 6.346 1.00 43.84 165 ASP A CA 1
ATOM 1351 C C . ASP A 1 165 ? -24.311 22.573 6.118 1.00 43.84 165 ASP A C 1
ATOM 1353 O O . ASP A 1 165 ? -24.069 21.367 6.193 1.00 43.84 165 ASP A O 1
ATOM 1357 N N . ASP A 1 166 ? -23.399 23.477 5.786 1.00 46.44 166 ASP A N 1
ATOM 1358 C CA . ASP A 1 166 ? -21.966 23.250 5.584 1.00 46.44 166 ASP A CA 1
ATOM 1359 C C . ASP A 1 166 ? -21.265 22.806 6.896 1.00 46.44 166 ASP A C 1
ATOM 1361 O O . ASP A 1 166 ? -20.062 22.960 7.062 1.00 46.44 166 ASP A O 1
ATOM 1365 N N . GLU A 1 167 ? -22.004 22.272 7.873 1.00 48.62 167 GLU A N 1
ATOM 1366 C CA . GLU A 1 167 ? -21.546 21.847 9.202 1.00 48.62 167 GLU A CA 1
ATOM 1367 C C . GLU A 1 167 ? -20.899 20.444 9.153 1.00 48.62 167 GLU A C 1
ATOM 1369 O O . GLU A 1 167 ? -21.070 19.622 10.046 1.00 48.62 167 GLU A O 1
ATOM 1374 N N . TYR A 1 168 ? -20.174 20.150 8.072 1.00 49.50 168 TYR A N 1
ATOM 1375 C CA . TYR A 1 168 ? -19.298 18.979 7.918 1.00 49.50 168 TYR A CA 1
ATOM 1376 C C . TYR A 1 168 ? -17.858 19.401 7.560 1.00 49.50 168 TYR A C 1
ATOM 1378 O O . TYR A 1 168 ? -17.089 18.596 7.050 1.00 49.50 168 TYR A O 1
ATOM 1386 N N . ASP A 1 169 ? -17.497 20.662 7.831 1.00 50.75 169 ASP A N 1
ATOM 1387 C CA . ASP A 1 169 ? -16.211 21.278 7.458 1.00 50.75 169 ASP A CA 1
ATOM 1388 C C . ASP A 1 169 ? -15.203 21.409 8.628 1.00 50.75 169 ASP A C 1
ATOM 1390 O O . ASP A 1 169 ? -14.198 22.097 8.479 1.00 50.75 169 ASP A O 1
ATOM 1394 N N . ASP A 1 170 ? -15.435 20.780 9.793 1.00 56.56 170 ASP A N 1
ATOM 1395 C CA . ASP A 1 170 ? -14.568 20.945 10.987 1.00 56.56 170 ASP A CA 1
ATOM 1396 C C . ASP A 1 170 ? -14.126 19.618 11.640 1.00 56.56 170 ASP A C 1
ATOM 1398 O O . ASP A 1 170 ? -13.933 19.541 12.853 1.00 56.56 170 ASP A O 1
ATOM 1402 N N . PHE A 1 171 ? -13.971 18.543 10.857 1.00 64.31 171 PHE A N 1
ATOM 1403 C CA . PHE A 1 171 ? -13.191 17.385 11.314 1.00 64.31 171 PHE A CA 1
ATOM 1404 C C . PHE A 1 171 ? -11.703 17.679 11.073 1.00 64.31 171 PHE A C 1
ATOM 1406 O O . PHE A 1 171 ? -11.153 17.340 10.028 1.00 64.31 171 PHE A O 1
ATOM 1413 N N . ASP A 1 172 ? -11.075 18.375 12.026 1.00 68.25 172 ASP A N 1
ATOM 1414 C CA . ASP A 1 172 ? -9.657 18.786 12.011 1.00 68.25 172 ASP A CA 1
ATOM 1415 C C . ASP A 1 172 ? -8.724 17.593 12.298 1.00 68.25 172 ASP A C 1
ATOM 1417 O O . ASP A 1 172 ? -8.002 17.550 13.297 1.00 68.25 172 ASP A O 1
ATOM 1421 N N . TYR A 1 173 ? -8.808 16.558 11.461 1.00 79.06 173 TYR A N 1
ATOM 1422 C CA . TYR A 1 173 ? -7.932 15.396 11.534 1.00 79.06 173 TYR A CA 1
ATOM 1423 C C . TYR A 1 173 ? -6.737 15.566 10.601 1.00 79.06 173 TYR A C 1
ATOM 1425 O O . TYR A 1 173 ? -6.858 15.500 9.378 1.00 79.06 173 TYR A O 1
ATOM 1433 N N . ASP A 1 174 ? -5.559 15.730 11.196 1.00 85.50 174 ASP A N 1
ATOM 1434 C CA . ASP A 1 174 ? -4.296 15.736 10.470 1.00 85.50 174 ASP A CA 1
ATOM 1435 C C . ASP A 1 174 ? -3.797 14.291 10.279 1.00 85.50 174 ASP A C 1
ATOM 1437 O O . ASP A 1 174 ? -3.235 13.655 11.179 1.00 85.50 174 ASP A O 1
ATOM 1441 N N . PHE A 1 175 ? -4.014 13.750 9.078 1.00 88.00 175 PHE A N 1
ATOM 1442 C CA . PHE A 1 175 ? -3.535 12.418 8.710 1.00 88.00 175 PHE A CA 1
ATOM 1443 C C . PHE A 1 175 ? -2.006 12.301 8.775 1.00 88.00 175 PHE A C 1
ATOM 1445 O O . PHE A 1 175 ? -1.473 11.248 9.148 1.00 88.00 175 PHE A O 1
ATOM 1452 N N . ASP A 1 176 ? -1.284 13.372 8.434 1.00 88.00 176 ASP A N 1
ATOM 1453 C CA . ASP A 1 176 ? 0.170 13.365 8.475 1.00 88.00 176 ASP A CA 1
ATOM 1454 C C . ASP A 1 176 ? 0.668 13.215 9.914 1.00 88.00 176 ASP A C 1
ATOM 1456 O O . ASP A 1 176 ? 1.543 12.371 10.150 1.00 88.00 176 ASP A O 1
ATOM 1460 N N . GLU A 1 177 ? 0.076 13.964 10.849 1.00 88.94 177 GLU A N 1
ATOM 1461 C CA . GLU A 1 177 ? 0.333 13.871 12.291 1.00 88.94 177 GLU A CA 1
ATOM 1462 C C . GLU A 1 177 ? -0.047 12.490 12.833 1.00 88.94 177 GLU A C 1
ATOM 1464 O O . GLU A 1 177 ? 0.739 11.847 13.531 1.00 88.94 177 GLU A O 1
ATOM 1469 N N . ALA A 1 178 ? -1.207 11.957 12.454 1.00 86.94 178 ALA A N 1
ATOM 1470 C CA . ALA A 1 178 ? -1.667 10.675 12.967 1.00 86.94 178 ALA A CA 1
ATOM 1471 C C . ALA A 1 178 ? -0.769 9.495 12.567 1.00 86.94 178 ALA A C 1
ATOM 1473 O O . ALA A 1 178 ? -0.603 8.553 13.351 1.00 86.94 178 ALA A O 1
ATOM 1474 N N . VAL A 1 179 ? -0.177 9.530 11.369 1.00 88.75 179 VAL A N 1
ATOM 1475 C CA . VAL A 1 179 ? 0.809 8.523 10.957 1.00 88.75 179 VAL A CA 1
ATOM 1476 C C . VAL A 1 179 ? 2.167 8.767 11.628 1.00 88.75 179 VAL A C 1
ATOM 1478 O O . VAL A 1 179 ? 2.875 7.806 11.921 1.00 88.75 179 VAL A O 1
ATOM 1481 N N . GLU A 1 180 ? 2.544 10.011 11.937 1.00 90.81 180 GLU A N 1
ATOM 1482 C CA . GLU A 1 180 ? 3.722 10.284 12.779 1.00 90.81 180 GLU A CA 1
ATOM 1483 C C . GLU A 1 180 ? 3.563 9.723 14.193 1.00 90.81 180 GLU A C 1
ATOM 1485 O O . GLU A 1 180 ? 4.476 9.072 14.707 1.00 90.81 180 GLU A O 1
ATOM 1490 N N . GLU A 1 181 ? 2.402 9.913 14.817 1.00 89.81 181 GLU A N 1
ATOM 1491 C CA . GLU A 1 181 ? 2.084 9.306 16.109 1.00 89.81 181 GLU A CA 1
ATOM 1492 C C . GLU A 1 181 ? 2.171 7.782 16.043 1.00 89.81 181 GLU A C 1
ATOM 1494 O O . GLU A 1 181 ? 2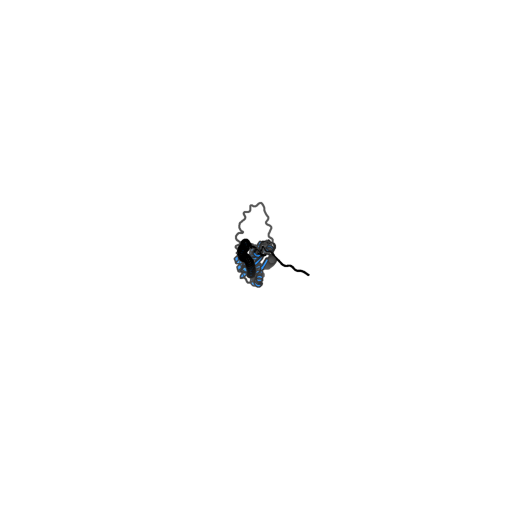.816 7.168 16.891 1.00 89.81 181 GLU A O 1
ATOM 1499 N N . LEU A 1 182 ? 1.586 7.174 15.007 1.00 91.06 182 LEU A N 1
ATOM 1500 C CA . LEU A 1 182 ? 1.598 5.725 14.791 1.00 91.06 182 LEU A CA 1
ATOM 1501 C C . LEU A 1 182 ? 3.027 5.154 14.769 1.00 91.06 182 LEU A C 1
ATOM 1503 O O . LEU A 1 182 ? 3.285 4.073 15.305 1.00 91.06 182 LEU A O 1
ATOM 1507 N N . MET A 1 183 ? 3.976 5.884 14.177 1.00 90.69 183 MET A N 1
ATOM 1508 C CA . MET A 1 183 ? 5.386 5.482 14.141 1.00 90.69 183 MET A CA 1
ATOM 1509 C C . MET A 1 183 ? 6.057 5.523 15.518 1.00 90.69 183 MET A C 1
ATOM 1511 O O . MET A 1 183 ? 6.999 4.769 15.755 1.00 90.69 183 MET A O 1
ATOM 1515 N N . ASN A 1 184 ? 5.586 6.389 16.416 1.00 89.69 184 ASN A N 1
ATOM 1516 C CA . ASN A 1 184 ? 6.153 6.585 17.750 1.00 89.69 184 ASN A CA 1
ATOM 1517 C C . ASN A 1 184 ? 5.446 5.771 18.846 1.00 89.69 184 ASN A C 1
ATOM 1519 O O . ASN A 1 184 ? 5.970 5.672 19.956 1.00 89.69 184 ASN A O 1
ATOM 1523 N N . GLN A 1 185 ? 4.275 5.207 18.550 1.00 88.44 185 GLN A N 1
ATOM 1524 C CA . GLN A 1 185 ? 3.497 4.388 19.475 1.00 88.44 185 GLN A CA 1
ATOM 1525 C C . GLN A 1 185 ? 4.090 2.985 19.648 1.00 88.44 185 GLN A C 1
ATOM 1527 O O . GLN A 1 185 ? 4.618 2.388 18.701 1.00 88.44 185 GLN A O 1
ATOM 1532 N N . ASP A 1 186 ? 3.972 2.468 20.871 1.00 90.12 186 ASP A N 1
ATOM 1533 C CA . ASP A 1 186 ? 4.235 1.069 21.193 1.00 90.12 186 ASP A CA 1
ATOM 1534 C C . ASP A 1 186 ? 3.002 0.232 20.821 1.00 90.12 186 ASP A C 1
ATOM 1536 O O . ASP A 1 186 ? 1.898 0.480 21.310 1.00 90.12 186 ASP A O 1
ATOM 1540 N N . ASP A 1 187 ? 3.188 -0.734 19.921 1.00 89.75 187 ASP A N 1
ATOM 1541 C CA . ASP A 1 187 ? 2.100 -1.547 19.370 1.00 89.75 187 ASP A CA 1
ATOM 1542 C C . ASP A 1 187 ? 1.382 -2.360 20.466 1.00 89.75 187 ASP A C 1
ATOM 1544 O O . ASP A 1 187 ? 0.161 -2.520 20.412 1.00 89.75 187 ASP A O 1
ATOM 1548 N N . ASP A 1 188 ? 2.117 -2.825 21.486 1.00 88.44 188 ASP A N 1
ATOM 1549 C CA . ASP A 1 188 ? 1.553 -3.599 22.596 1.00 88.44 188 ASP A CA 1
ATOM 1550 C C . ASP A 1 188 ? 0.738 -2.694 23.536 1.00 88.44 188 ASP A C 1
ATOM 1552 O O . ASP A 1 188 ? -0.289 -3.113 24.073 1.00 88.44 188 ASP A O 1
ATOM 1556 N N . GLU A 1 189 ? 1.165 -1.440 23.719 1.00 90.56 189 GLU A N 1
ATOM 1557 C CA . GLU A 1 189 ? 0.434 -0.447 24.517 1.00 90.56 189 GLU A CA 1
ATOM 1558 C C . GLU A 1 189 ? -0.885 -0.050 23.846 1.00 90.56 189 GLU A C 1
ATOM 1560 O O . GLU A 1 189 ? -1.915 0.032 24.516 1.00 90.56 189 GLU A O 1
ATOM 1565 N N . VAL A 1 190 ? -0.879 0.141 22.522 1.00 89.69 190 VAL A N 1
ATOM 1566 C CA . VAL A 1 190 ? -2.094 0.456 21.753 1.00 89.69 190 VAL A CA 1
ATOM 1567 C C . VAL A 1 190 ? -3.103 -0.689 21.836 1.00 89.69 190 VAL A C 1
ATOM 1569 O O . VAL A 1 190 ? -4.284 -0.448 22.100 1.00 89.69 190 VAL A O 1
ATOM 1572 N N . ALA A 1 191 ? -2.646 -1.931 21.662 1.00 87.31 191 ALA A N 1
ATOM 1573 C CA . ALA A 1 191 ? -3.506 -3.104 21.774 1.00 87.31 191 ALA A CA 1
ATOM 1574 C C . ALA A 1 191 ? -4.085 -3.251 23.193 1.00 87.31 191 ALA A C 1
ATOM 1576 O O . ALA A 1 191 ? -5.291 -3.436 23.349 1.00 87.31 191 ALA A O 1
ATOM 1577 N N . ALA A 1 192 ? -3.257 -3.090 24.231 1.00 89.25 192 ALA A N 1
ATOM 1578 C CA . ALA A 1 192 ? -3.712 -3.151 25.620 1.00 89.25 192 ALA A CA 1
ATOM 1579 C C . ALA A 1 192 ? -4.741 -2.054 25.942 1.00 89.25 192 ALA A C 1
ATOM 1581 O O . ALA A 1 192 ? -5.761 -2.327 26.571 1.00 89.25 192 ALA A O 1
ATOM 1582 N N . ALA A 1 193 ? -4.518 -0.826 25.464 1.00 88.56 193 ALA A N 1
ATOM 1583 C CA . ALA A 1 193 ? -5.464 0.272 25.641 1.00 88.56 193 ALA A CA 1
ATOM 1584 C C . ALA A 1 193 ? -6.811 -0.004 24.952 1.00 88.56 193 ALA A C 1
ATOM 1586 O O . ALA A 1 193 ? -7.859 0.350 25.491 1.00 88.56 193 ALA A O 1
ATOM 1587 N N . ALA A 1 194 ? -6.800 -0.654 23.783 1.00 87.00 194 ALA A N 1
ATOM 1588 C CA . ALA A 1 194 ? -8.022 -1.060 23.095 1.00 87.00 194 ALA A CA 1
ATOM 1589 C C . ALA A 1 194 ? -8.783 -2.169 23.848 1.00 87.00 194 ALA A C 1
ATOM 1591 O O . ALA A 1 194 ? -10.012 -2.137 23.887 1.00 87.00 194 ALA A O 1
ATOM 1592 N N . GLU A 1 195 ? -8.076 -3.114 24.477 1.00 88.19 195 GLU A N 1
ATOM 1593 C CA . GLU A 1 195 ? -8.683 -4.178 25.292 1.00 88.19 195 GLU A CA 1
ATOM 1594 C C . GLU A 1 195 ? -9.281 -3.664 26.613 1.00 88.19 195 GLU A C 1
ATOM 1596 O O . GLU A 1 195 ? -10.277 -4.206 27.092 1.00 88.19 195 GLU A O 1
ATOM 1601 N N . GLU A 1 196 ? -8.694 -2.622 27.209 1.00 89.44 196 GLU A N 1
ATOM 1602 C CA . GLU A 1 196 ? -9.167 -2.028 28.467 1.00 89.44 196 GLU A CA 1
ATOM 1603 C C . GLU A 1 196 ? -10.331 -1.036 28.289 1.00 89.44 196 GLU A C 1
ATOM 1605 O O . GLU A 1 196 ? -10.939 -0.621 29.280 1.00 89.44 196 GLU A O 1
ATOM 1610 N N . ALA A 1 197 ? -10.651 -0.649 27.052 1.00 87.56 197 ALA A N 1
ATOM 1611 C CA . ALA A 1 197 ? -11.685 0.334 26.760 1.00 87.56 197 ALA A CA 1
ATOM 1612 C C . ALA A 1 197 ? -13.110 -0.193 27.030 1.00 87.56 197 ALA A C 1
ATOM 1614 O O . ALA A 1 197 ? -13.411 -1.382 26.872 1.00 87.56 197 ALA A O 1
ATOM 1615 N N . ASP A 1 198 ? -14.020 0.718 27.396 1.00 86.69 198 ASP A N 1
ATOM 1616 C CA . ASP A 1 198 ? -15.432 0.395 27.658 1.00 86.69 198 ASP A CA 1
ATOM 1617 C C . ASP A 1 198 ? -16.141 -0.179 26.411 1.00 86.69 198 ASP A C 1
ATOM 1619 O O . ASP A 1 198 ? -17.075 -0.972 26.530 1.00 86.69 198 ASP A O 1
ATOM 1623 N N . ASP A 1 199 ? -15.677 0.200 25.219 1.00 86.88 199 ASP A N 1
ATOM 1624 C CA . ASP A 1 199 ? -16.136 -0.221 23.892 1.00 86.88 199 ASP A CA 1
ATOM 1625 C C . ASP A 1 199 ? -15.238 -1.304 23.255 1.00 86.88 199 ASP A C 1
ATOM 1627 O O . ASP A 1 199 ? -15.268 -1.499 22.040 1.00 86.88 199 ASP A O 1
ATOM 1631 N N . SER A 1 200 ? -14.456 -2.037 24.057 1.00 90.31 200 SER A N 1
ATOM 1632 C CA . SER A 1 200 ? -13.487 -3.049 23.590 1.00 90.31 200 SER A CA 1
ATOM 1633 C C . SER A 1 200 ? -14.060 -4.092 22.619 1.00 90.31 200 SER A C 1
ATOM 1635 O O . SER A 1 200 ? -13.385 -4.461 21.662 1.00 90.31 200 SER A O 1
ATOM 1637 N N . GLU A 1 201 ? -15.304 -4.546 22.808 1.00 91.00 201 GLU A N 1
ATOM 1638 C CA . GLU A 1 201 ? -15.962 -5.495 21.890 1.00 91.00 201 GLU A CA 1
ATOM 1639 C C . GLU A 1 201 ? -16.174 -4.888 20.492 1.00 91.00 201 GLU A C 1
ATOM 1641 O O . GLU A 1 201 ? -15.851 -5.519 19.487 1.00 91.00 201 GLU A O 1
ATOM 1646 N N . ILE A 1 202 ? -16.641 -3.637 20.434 1.00 90.62 202 ILE A N 1
ATOM 1647 C CA . ILE A 1 202 ? -16.851 -2.894 19.183 1.00 90.62 202 ILE A CA 1
ATOM 1648 C C . ILE A 1 202 ? -15.501 -2.620 18.514 1.00 90.62 202 ILE A C 1
ATOM 1650 O O . ILE A 1 202 ? -15.336 -2.852 17.317 1.00 90.62 202 ILE A O 1
ATOM 1654 N N . ARG A 1 203 ? -14.506 -2.175 19.290 1.00 91.12 203 ARG A N 1
ATOM 1655 C CA . ARG A 1 203 ? -13.146 -1.918 18.794 1.00 91.12 203 ARG A CA 1
ATOM 1656 C C . ARG A 1 203 ? -12.488 -3.171 18.226 1.00 91.12 203 ARG A C 1
ATOM 1658 O O . ARG A 1 203 ? -11.813 -3.080 17.204 1.00 91.12 203 ARG A O 1
ATOM 1665 N N . ALA A 1 204 ? -12.698 -4.330 18.848 1.00 93.12 204 ALA A N 1
ATOM 1666 C CA . ALA A 1 204 ? -12.198 -5.602 18.339 1.00 93.12 204 ALA A CA 1
ATOM 1667 C C . ALA A 1 204 ? -12.845 -5.972 16.995 1.00 93.12 204 ALA A C 1
ATOM 1669 O O . ALA A 1 204 ? -12.141 -6.382 16.076 1.00 93.12 204 ALA A O 1
ATOM 1670 N N . GLU A 1 205 ? -14.156 -5.767 16.840 1.00 94.31 205 GLU A N 1
ATOM 1671 C CA . GLU A 1 205 ? -14.853 -6.033 15.574 1.00 94.31 205 GLU A CA 1
ATOM 1672 C C . GLU A 1 205 ? -14.391 -5.087 14.449 1.00 94.31 205 GLU A C 1
ATOM 1674 O O . GLU A 1 205 ? -14.156 -5.528 13.321 1.00 94.31 205 GLU A O 1
ATOM 1679 N N . ILE A 1 206 ? -14.187 -3.801 14.755 1.00 94.38 206 ILE A N 1
ATOM 1680 C CA . ILE A 1 206 ? -13.626 -2.827 13.802 1.00 94.38 206 ILE A CA 1
ATOM 1681 C C . ILE A 1 206 ? -12.203 -3.213 13.411 1.00 94.38 206 ILE A C 1
ATOM 1683 O O . ILE A 1 206 ? -11.866 -3.183 12.227 1.00 94.38 206 ILE A O 1
ATOM 1687 N N . TYR A 1 207 ? -11.379 -3.617 14.375 1.00 94.94 207 TYR A N 1
ATOM 1688 C CA . TYR A 1 207 ? -10.017 -4.058 14.110 1.00 94.94 207 TYR A CA 1
ATOM 1689 C C . TYR A 1 207 ? -9.981 -5.316 13.231 1.00 94.94 207 TYR A C 1
ATOM 1691 O O . TYR A 1 207 ? -9.251 -5.357 12.240 1.00 94.94 207 TYR A O 1
ATOM 1699 N N . ASP A 1 208 ? -10.810 -6.322 13.515 1.00 95.00 208 ASP A N 1
ATOM 1700 C CA . ASP A 1 208 ? -10.933 -7.521 12.678 1.00 95.00 208 ASP A CA 1
ATOM 1701 C C . ASP A 1 208 ? -11.341 -7.157 11.240 1.00 95.00 208 ASP A C 1
ATOM 1703 O O . ASP A 1 208 ? -10.782 -7.675 10.268 1.00 95.00 208 ASP A O 1
ATOM 1707 N N . CYS A 1 209 ? -12.264 -6.207 11.093 1.00 94.50 209 CYS A N 1
ATOM 1708 C CA . CYS A 1 209 ? -12.679 -5.680 9.801 1.00 94.50 209 CYS A CA 1
ATOM 1709 C C . CYS A 1 209 ? -11.520 -4.980 9.067 1.00 94.50 209 CYS A C 1
ATOM 1711 O O . CYS A 1 209 ? -11.202 -5.311 7.919 1.00 94.50 209 CYS A O 1
ATOM 1713 N N . TRP A 1 210 ? -10.821 -4.082 9.765 1.00 96.94 210 TRP A N 1
ATOM 1714 C CA . TRP A 1 210 ? -9.665 -3.352 9.255 1.00 96.94 210 TRP A CA 1
ATOM 1715 C C . TRP A 1 210 ? -8.551 -4.291 8.794 1.00 96.94 210 TRP A C 1
ATOM 1717 O O . TRP A 1 210 ? -8.065 -4.180 7.667 1.00 96.94 210 TRP A O 1
ATOM 1727 N N . THR A 1 211 ? -8.178 -5.272 9.619 1.00 95.00 211 THR A N 1
ATOM 1728 C CA . THR A 1 211 ? -7.145 -6.253 9.260 1.00 95.00 211 THR A CA 1
ATOM 1729 C C . THR A 1 211 ? -7.531 -7.031 8.002 1.00 95.00 211 THR A C 1
ATOM 1731 O O . THR A 1 211 ? -6.678 -7.280 7.147 1.00 95.00 211 THR A O 1
ATOM 1734 N N . GLY A 1 212 ? -8.819 -7.340 7.822 1.00 92.69 212 GLY A N 1
ATOM 1735 C CA . GLY A 1 212 ? -9.360 -7.915 6.594 1.00 92.69 212 GLY A CA 1
ATOM 1736 C C . GLY A 1 212 ? -9.131 -7.039 5.357 1.00 92.69 212 GLY A C 1
ATOM 1737 O O . GLY A 1 212 ? -8.789 -7.567 4.294 1.00 92.69 212 GLY A O 1
ATOM 1738 N N . TYR A 1 213 ? -9.265 -5.717 5.475 1.00 95.12 213 TYR A N 1
ATOM 1739 C CA . TYR A 1 213 ? -8.949 -4.775 4.393 1.00 95.12 213 TYR A CA 1
ATOM 1740 C C . TYR A 1 213 ? -7.454 -4.730 4.091 1.00 95.12 213 TYR A C 1
ATOM 1742 O O . TYR A 1 213 ? -7.059 -4.787 2.927 1.00 95.12 213 TYR A O 1
ATOM 1750 N N . VAL A 1 214 ? -6.608 -4.714 5.122 1.00 95.75 214 VAL A N 1
ATOM 1751 C CA . VAL A 1 214 ? -5.151 -4.725 4.942 1.00 95.75 214 VAL A CA 1
ATOM 1752 C C . VAL A 1 214 ? -4.696 -6.011 4.247 1.00 95.75 214 VAL A C 1
ATOM 1754 O O . VAL A 1 214 ? -3.856 -5.964 3.351 1.00 95.75 214 VAL A O 1
ATOM 1757 N N . MET A 1 215 ? -5.259 -7.173 4.590 1.00 92.62 215 MET A N 1
ATOM 1758 C CA . MET A 1 215 ? -4.928 -8.417 3.882 1.00 92.62 215 MET A CA 1
ATOM 1759 C C . MET A 1 215 ? -5.289 -8.334 2.393 1.00 92.62 215 MET A C 1
ATOM 1761 O O . MET A 1 215 ? -4.470 -8.703 1.554 1.00 92.62 215 MET A O 1
ATOM 1765 N N . GLN A 1 216 ? -6.460 -7.780 2.061 1.00 92.62 216 GLN A N 1
ATOM 1766 C CA . GLN A 1 216 ? -6.876 -7.564 0.671 1.00 92.62 216 GLN A CA 1
ATOM 1767 C C . GLN A 1 216 ? -5.959 -6.586 -0.072 1.00 92.62 216 GLN A C 1
ATOM 1769 O O . GLN A 1 216 ? -5.640 -6.821 -1.239 1.00 92.62 216 GLN A O 1
ATOM 1774 N N . LEU A 1 217 ? -5.484 -5.528 0.594 1.00 94.69 217 LEU A N 1
ATOM 1775 C CA . LEU A 1 217 ? -4.479 -4.627 0.029 1.00 94.69 217 LEU A CA 1
ATOM 1776 C C . LEU A 1 217 ? -3.225 -5.409 -0.366 1.00 94.69 217 LEU A C 1
ATOM 1778 O O . LEU A 1 217 ? -2.761 -5.287 -1.493 1.00 94.69 217 LEU A O 1
ATOM 1782 N N . TYR A 1 218 ? -2.691 -6.246 0.526 1.00 91.94 218 TYR A N 1
ATOM 1783 C CA . TYR A 1 218 ? -1.470 -7.015 0.261 1.00 91.94 218 TYR A CA 1
ATOM 1784 C C . TYR A 1 218 ? -1.632 -8.133 -0.781 1.00 91.94 218 TYR A C 1
ATOM 1786 O O . TYR A 1 218 ? -0.622 -8.618 -1.292 1.00 91.94 218 TYR A O 1
ATOM 1794 N N . ASP A 1 219 ? -2.860 -8.523 -1.117 1.00 89.75 219 ASP A N 1
ATOM 1795 C CA . ASP A 1 219 ? -3.132 -9.351 -2.297 1.00 89.75 219 ASP A CA 1
ATOM 1796 C C . ASP A 1 219 ? -3.076 -8.516 -3.594 1.00 89.75 219 ASP A C 1
ATOM 1798 O O . ASP A 1 219 ? -2.735 -9.028 -4.665 1.00 89.75 219 ASP A O 1
ATOM 1802 N N . MET A 1 220 ? -3.382 -7.217 -3.508 1.00 88.44 220 MET A N 1
ATOM 1803 C CA . MET A 1 220 ? -3.395 -6.283 -4.635 1.00 88.44 220 MET A CA 1
ATOM 1804 C C . MET A 1 220 ? -2.046 -5.607 -4.887 1.00 88.44 220 MET A C 1
ATOM 1806 O O . MET A 1 220 ? -1.738 -5.324 -6.039 1.00 88.44 220 MET A O 1
ATOM 1810 N N . VAL A 1 221 ? -1.232 -5.361 -3.862 1.00 92.06 221 VAL A N 1
ATOM 1811 C CA . VAL A 1 221 ? 0.026 -4.611 -3.990 1.00 92.06 221 VAL A CA 1
ATOM 1812 C C . VAL A 1 221 ? 1.252 -5.483 -3.744 1.00 92.06 221 VAL A C 1
ATOM 1814 O O . VAL A 1 221 ? 1.234 -6.440 -2.971 1.00 92.06 221 VAL A O 1
ATOM 1817 N N . CYS A 1 222 ? 2.369 -5.114 -4.362 1.00 90.19 222 CYS A N 1
ATOM 1818 C CA . CYS A 1 222 ? 3.676 -5.681 -4.068 1.00 90.19 222 CYS A CA 1
ATOM 1819 C C . CYS A 1 222 ? 4.569 -4.618 -3.431 1.00 90.19 222 CYS A C 1
ATOM 1821 O O . CYS A 1 222 ? 4.891 -3.618 -4.065 1.00 90.19 222 CYS A O 1
ATOM 1823 N N . VAL A 1 223 ? 5.013 -4.854 -2.194 1.00 93.06 223 VAL A N 1
ATOM 1824 C CA . VAL A 1 223 ? 5.989 -3.997 -1.504 1.00 93.06 223 VAL A CA 1
ATOM 1825 C C . VAL A 1 223 ? 7.374 -4.629 -1.611 1.00 93.06 223 VAL A C 1
ATOM 1827 O O . VAL A 1 223 ? 7.608 -5.739 -1.128 1.00 93.06 223 VAL A O 1
ATOM 1830 N N . ASN A 1 224 ? 8.314 -3.926 -2.235 1.00 90.75 224 ASN A N 1
ATOM 1831 C CA . ASN A 1 224 ? 9.696 -4.352 -2.402 1.00 90.75 224 ASN A CA 1
ATOM 1832 C C . ASN A 1 224 ? 10.637 -3.523 -1.516 1.00 90.75 224 ASN A C 1
ATOM 1834 O O . ASN A 1 224 ? 11.111 -2.449 -1.893 1.00 90.75 224 ASN A O 1
ATOM 1838 N N . CYS A 1 225 ? 10.952 -4.081 -0.353 1.00 90.81 225 CYS A N 1
ATOM 1839 C CA . CYS A 1 225 ? 11.966 -3.613 0.585 1.00 90.81 225 CYS A CA 1
ATOM 1840 C C . CYS A 1 225 ? 12.530 -4.817 1.365 1.00 90.81 225 CYS A C 1
ATOM 1842 O O . CYS A 1 225 ? 12.225 -5.969 1.038 1.00 90.81 225 CYS A O 1
ATOM 1844 N N . ASN A 1 226 ? 13.390 -4.582 2.360 1.00 90.88 226 ASN A N 1
ATOM 1845 C CA . ASN A 1 226 ? 13.875 -5.674 3.207 1.00 90.88 22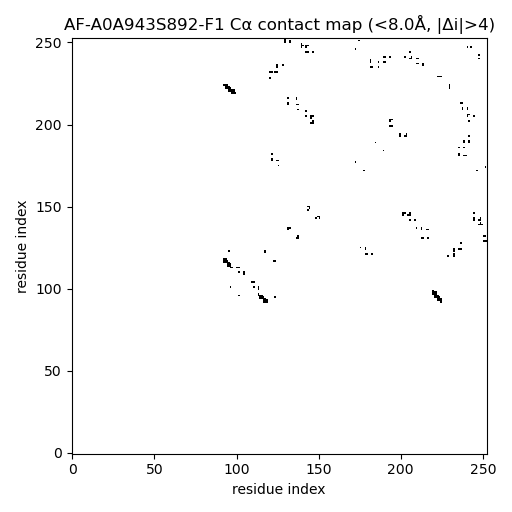6 ASN A CA 1
ATOM 1846 C C . ASN A 1 226 ? 12.717 -6.286 4.037 1.00 90.88 226 ASN A C 1
ATOM 1848 O O . ASN A 1 226 ? 11.710 -5.628 4.284 1.00 90.88 226 ASN A O 1
ATOM 1852 N N . GLU A 1 227 ? 12.839 -7.551 4.447 1.00 90.69 227 GLU A N 1
ATOM 1853 C CA . GLU A 1 227 ? 11.731 -8.266 5.110 1.00 90.69 227 GLU A CA 1
ATOM 1854 C C . GLU A 1 227 ? 11.356 -7.683 6.481 1.00 90.69 227 GLU A C 1
ATOM 1856 O O . GLU A 1 227 ? 10.187 -7.691 6.847 1.00 90.69 227 GLU A O 1
ATOM 1861 N N . GLU A 1 228 ? 12.322 -7.146 7.226 1.00 92.25 228 GLU A N 1
ATOM 1862 C CA . GLU A 1 228 ? 12.073 -6.487 8.515 1.00 92.25 228 GLU A CA 1
ATOM 1863 C C . GLU A 1 228 ? 11.185 -5.248 8.332 1.00 92.25 228 GLU A C 1
ATOM 1865 O O . GLU A 1 228 ? 10.134 -5.137 8.954 1.00 92.25 228 GLU A O 1
ATOM 1870 N N . MET A 1 229 ? 11.553 -4.391 7.383 1.00 93.12 229 MET A N 1
ATOM 1871 C CA . MET A 1 229 ? 10.824 -3.193 6.978 1.00 93.12 229 MET A CA 1
ATOM 1872 C C . MET A 1 229 ? 9.439 -3.536 6.437 1.00 93.12 2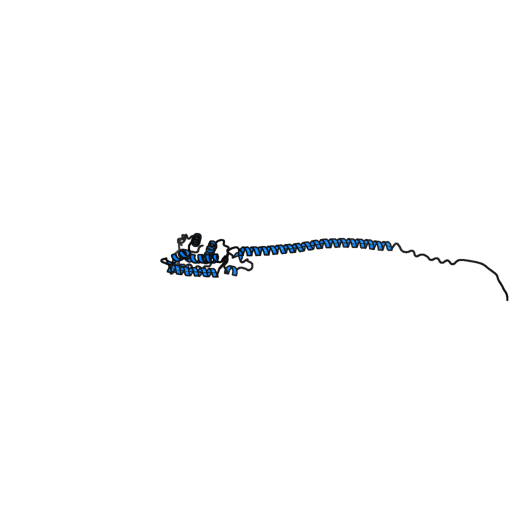29 MET A C 1
ATOM 1874 O O . MET A 1 229 ? 8.458 -2.894 6.789 1.00 93.12 229 MET A O 1
ATOM 1878 N N . LYS A 1 230 ? 9.335 -4.572 5.601 1.00 92.81 230 LYS A N 1
ATOM 1879 C CA . LYS A 1 230 ? 8.054 -5.034 5.056 1.00 92.81 230 LYS A CA 1
ATOM 1880 C C . LYS A 1 230 ? 7.098 -5.468 6.166 1.00 92.81 230 LYS A C 1
ATOM 1882 O O . LYS A 1 230 ? 5.925 -5.102 6.133 1.00 92.81 230 LYS A O 1
ATOM 1887 N N . ASN A 1 231 ? 7.604 -6.227 7.139 1.00 94.00 231 ASN A N 1
ATOM 1888 C CA . ASN A 1 231 ? 6.825 -6.663 8.294 1.00 94.00 231 ASN A CA 1
ATOM 1889 C C . ASN A 1 231 ? 6.436 -5.478 9.179 1.00 94.00 231 ASN A C 1
ATOM 1891 O O . ASN A 1 231 ? 5.291 -5.411 9.609 1.00 94.00 231 ASN A O 1
ATOM 1895 N N . HIS A 1 232 ? 7.347 -4.529 9.403 1.00 95.00 232 HIS A N 1
ATOM 1896 C CA . HIS A 1 232 ? 7.056 -3.335 10.190 1.00 95.00 232 HIS A CA 1
ATOM 1897 C C . HIS A 1 232 ? 5.987 -2.454 9.527 1.00 95.00 232 HIS A C 1
ATOM 1899 O O . HIS A 1 232 ? 5.002 -2.118 10.174 1.00 95.00 232 HIS A O 1
ATOM 1905 N N . ILE A 1 233 ? 6.104 -2.181 8.220 1.00 96.56 233 ILE A N 1
ATOM 1906 C CA . ILE A 1 233 ? 5.085 -1.457 7.439 1.00 96.56 233 ILE A CA 1
ATOM 1907 C C . ILE A 1 233 ? 3.726 -2.149 7.570 1.00 96.56 233 ILE A C 1
ATOM 1909 O O . ILE A 1 233 ? 2.740 -1.501 7.911 1.00 96.56 233 ILE A O 1
ATOM 1913 N N . ARG A 1 234 ? 3.670 -3.471 7.352 1.00 96.00 234 ARG A N 1
ATOM 1914 C CA . ARG A 1 234 ? 2.422 -4.232 7.482 1.00 96.00 234 ARG A CA 1
ATOM 1915 C C . ARG A 1 234 ? 1.837 -4.102 8.886 1.00 96.00 234 ARG A C 1
ATOM 1917 O O . ARG A 1 234 ? 0.652 -3.821 9.013 1.00 96.00 234 ARG A O 1
ATOM 1924 N N . ASN A 1 235 ? 2.649 -4.316 9.920 1.00 95.69 235 ASN A N 1
ATOM 1925 C CA . ASN A 1 235 ? 2.198 -4.259 11.307 1.00 95.69 235 ASN A CA 1
ATOM 1926 C C . ASN A 1 235 ? 1.664 -2.871 11.660 1.00 95.69 235 ASN A C 1
ATOM 1928 O O . ASN A 1 235 ? 0.576 -2.777 12.213 1.00 95.69 235 ASN A O 1
ATOM 1932 N N . LYS A 1 236 ? 2.357 -1.798 11.269 1.00 96.62 236 LYS A N 1
ATOM 1933 C CA . LYS A 1 236 ? 1.898 -0.431 11.532 1.00 96.62 236 LYS A CA 1
ATOM 1934 C C . LYS A 1 236 ? 0.579 -0.117 10.829 1.00 96.62 236 LYS A C 1
ATOM 1936 O O . LYS A 1 236 ? -0.310 0.445 11.458 1.00 96.62 236 LYS A O 1
ATOM 1941 N N . ILE A 1 237 ? 0.393 -0.557 9.583 1.00 96.81 237 ILE A N 1
ATOM 1942 C CA . ILE A 1 237 ? -0.903 -0.417 8.897 1.00 96.81 237 ILE A CA 1
ATOM 1943 C C . ILE A 1 237 ? -2.003 -1.197 9.638 1.00 96.81 237 ILE A C 1
ATOM 1945 O O . ILE A 1 237 ? -3.116 -0.699 9.754 1.00 96.81 237 ILE A O 1
ATOM 1949 N N . MET A 1 238 ? -1.716 -2.384 10.187 1.00 95.50 238 MET A N 1
ATOM 1950 C CA . MET A 1 238 ? -2.687 -3.107 11.025 1.00 95.50 238 MET A CA 1
ATOM 1951 C C . MET A 1 238 ? -3.026 -2.320 12.296 1.00 95.50 238 MET A C 1
ATOM 1953 O O . MET A 1 238 ? -4.201 -2.137 12.593 1.00 95.50 238 MET A O 1
ATOM 1957 N N . VAL A 1 239 ? -2.015 -1.819 13.014 1.00 95.75 239 VAL A N 1
ATOM 1958 C CA . VAL A 1 239 ? -2.171 -1.047 14.262 1.00 95.75 239 VAL A CA 1
ATOM 1959 C C . VAL A 1 239 ? -2.965 0.241 14.043 1.00 95.75 239 VAL A C 1
ATOM 1961 O O . VAL A 1 239 ? -3.715 0.642 14.929 1.00 95.75 239 VAL A O 1
ATOM 1964 N N . TYR A 1 240 ? -2.886 0.852 12.857 1.00 95.12 240 TYR A N 1
ATOM 1965 C CA . TYR A 1 240 ? -3.723 2.003 12.504 1.00 95.12 240 TYR A CA 1
ATOM 1966 C C . TYR A 1 240 ? -5.227 1.708 12.656 1.00 95.12 240 TYR A C 1
ATOM 1968 O O . TYR A 1 240 ? -5.981 2.602 13.020 1.00 95.12 240 TYR A O 1
ATOM 1976 N N . GLY A 1 241 ? -5.658 0.450 12.508 1.00 93.94 241 GLY A N 1
ATOM 1977 C CA . GLY A 1 241 ? -7.040 0.023 12.753 1.00 93.94 241 GLY A CA 1
ATOM 1978 C C . GLY A 1 241 ? -7.527 0.159 14.201 1.00 93.94 241 GLY A C 1
ATOM 1979 O O . GLY A 1 241 ? -8.714 -0.013 14.449 1.00 93.94 241 GLY A O 1
ATOM 1980 N N . HIS A 1 242 ? -6.645 0.465 15.159 1.00 93.62 242 HIS A N 1
ATOM 1981 C CA . HIS A 1 242 ? -7.021 0.819 16.534 1.00 93.62 242 HIS A CA 1
ATOM 1982 C C . HIS A 1 242 ? -7.312 2.317 16.725 1.00 93.62 242 HIS A C 1
ATOM 1984 O O . HIS A 1 242 ? -7.639 2.733 17.842 1.00 93.62 242 HIS A O 1
ATOM 1990 N N . LYS A 1 243 ? -7.169 3.143 15.678 1.00 91.44 243 LYS A N 1
ATOM 1991 C CA . LYS A 1 243 ? -7.586 4.551 15.719 1.00 91.44 243 LYS A CA 1
ATOM 1992 C C . LYS A 1 243 ? -9.101 4.652 15.921 1.00 91.44 243 LYS A C 1
ATOM 1994 O O . LYS A 1 243 ? -9.843 3.688 15.742 1.00 91.44 243 LYS A O 1
ATOM 1999 N N . ASP A 1 244 ? -9.533 5.834 16.353 1.00 89.44 244 ASP A N 1
ATOM 2000 C CA . ASP A 1 244 ? -10.942 6.112 16.617 1.00 89.44 244 ASP A CA 1
ATOM 2001 C C . ASP A 1 244 ? -11.799 5.796 15.376 1.00 89.44 244 ASP A C 1
ATOM 2003 O O . ASP A 1 244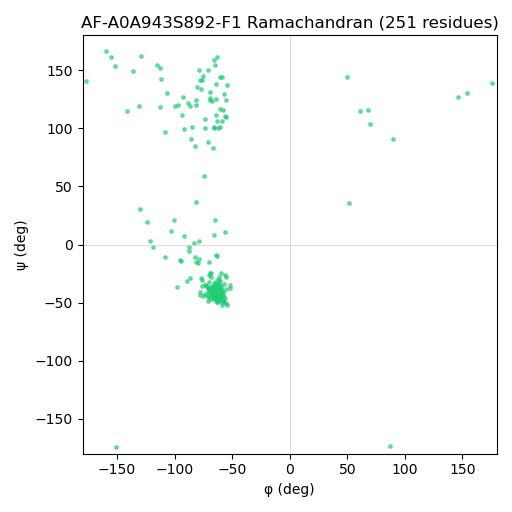 ? -11.384 6.141 14.265 1.00 89.44 244 ASP A O 1
ATOM 2007 N N . PRO A 1 245 ? -12.970 5.152 15.520 1.00 88.31 245 PRO A N 1
ATOM 2008 C CA . PRO A 1 245 ? -13.863 4.919 14.394 1.00 88.31 245 PRO A CA 1
ATOM 2009 C C . PRO A 1 245 ? -14.186 6.181 13.593 1.00 88.31 245 PRO A C 1
ATOM 2011 O O . PRO A 1 245 ? -14.278 6.081 12.374 1.00 88.31 245 PRO A O 1
ATOM 2014 N N . GLU A 1 246 ? -14.295 7.352 14.237 1.00 87.00 246 GLU A N 1
ATOM 2015 C CA . GLU A 1 246 ? -14.485 8.635 13.544 1.00 87.00 246 GLU A CA 1
ATOM 2016 C C . GLU A 1 246 ? -13.328 8.921 12.579 1.00 87.00 246 GLU A C 1
ATOM 2018 O O . GLU A 1 246 ? -13.550 9.316 11.443 1.00 87.00 246 GLU A O 1
ATOM 2023 N N . ILE A 1 247 ? -12.089 8.618 12.969 1.00 88.75 247 ILE A N 1
ATOM 2024 C CA . ILE A 1 247 ? -10.923 8.756 12.090 1.00 88.75 247 ILE A CA 1
ATOM 2025 C C . ILE A 1 247 ? -11.009 7.770 10.919 1.00 88.75 247 ILE A C 1
ATOM 2027 O O . ILE A 1 247 ? -10.775 8.144 9.775 1.00 88.75 247 ILE A O 1
ATOM 2031 N N . LEU A 1 248 ? -11.352 6.509 11.189 1.00 91.00 248 LEU A N 1
ATOM 2032 C CA . LEU A 1 248 ? -11.322 5.446 10.181 1.00 91.00 248 LEU A CA 1
ATOM 2033 C C . LEU A 1 248 ? -12.416 5.579 9.108 1.00 91.00 248 LEU A C 1
ATOM 2035 O O . LEU A 1 248 ? -12.238 5.074 7.997 1.00 91.00 248 LEU A O 1
ATOM 2039 N N . ILE A 1 249 ? -13.546 6.226 9.412 1.00 88.06 249 ILE A N 1
ATOM 2040 C CA . ILE A 1 249 ? -14.621 6.460 8.430 1.00 88.06 249 ILE A CA 1
ATOM 2041 C C . ILE A 1 249 ? -14.338 7.644 7.498 1.00 88.06 249 ILE A C 1
ATOM 2043 O O . ILE A 1 249 ? -14.982 7.749 6.451 1.00 88.06 249 ILE A O 1
ATOM 2047 N N . HIS A 1 250 ? -13.389 8.512 7.849 1.00 83.69 250 HIS A N 1
ATOM 2048 C CA . HIS A 1 250 ? -12.994 9.645 7.024 1.00 83.69 250 HIS A CA 1
ATOM 2049 C C . HIS A 1 250 ? -11.814 9.266 6.125 1.00 83.69 250 HIS A C 1
ATOM 2051 O O . HIS A 1 250 ? -10.796 8.746 6.579 1.00 83.69 250 HIS A O 1
ATOM 2057 N N . SER A 1 251 ? -11.976 9.502 4.819 1.00 77.69 251 SER A N 1
ATOM 2058 C CA . SER A 1 251 ? -10.879 9.325 3.867 1.00 77.69 251 SER A CA 1
ATOM 2059 C C . SER A 1 251 ? -9.762 10.322 4.196 1.00 77.69 251 SER A C 1
ATOM 2061 O O . SER A 1 251 ? -10.081 11.483 4.445 1.00 77.69 251 SER A O 1
ATOM 2063 N N . PRO A 1 252 ? -8.479 9.929 4.152 1.00 77.88 252 PRO A N 1
ATOM 2064 C CA . PRO A 1 252 ? -7.344 10.828 4.376 1.00 77.88 252 PRO A CA 1
ATOM 2065 C C . PRO A 1 252 ? -7.128 11.950 3.331 1.00 77.88 252 PRO A C 1
ATOM 2067 O O . PRO A 1 252 ? -6.069 12.577 3.365 1.00 77.88 252 PRO A O 1
ATOM 2070 N N . GLU A 1 253 ? -8.056 12.152 2.383 1.00 61.59 253 GLU A N 1
ATOM 2071 C CA . GLU A 1 253 ? -7.955 13.113 1.260 1.00 61.59 253 GLU A CA 1
ATOM 2072 C C . GLU A 1 253 ? -8.524 14.504 1.572 1.00 61.59 253 GLU A C 1
ATOM 2074 O O . GLU A 1 253 ? -9.607 14.580 2.196 1.00 61.59 253 GLU A O 1
#